Protein AF-A0A0C9UYR9-F1 (afdb_monomer)

Radius of gyration: 31.99 Å; Cα contacts (8 Å, |Δi|>4): 130; chains: 1; bounding box: 80×67×108 Å

pLDDT: mean 75.04, std 18.51, range [34.06, 93.94]

Organism: Sphaerobolus stellatus (strain SS14) (NCBI:txid990650)

Solvent-accessible surface area (backbone atoms only — not comparable to full-atom values): 15582 Å² total; per-residue (Å²): 143,82,85,86,85,87,82,89,82,89,85,87,86,83,91,78,89,80,88,75,87,83,79,80,78,81,74,74,88,72,82,74,72,80,76,73,71,75,68,73,76,73,90,48,95,43,76,65,56,46,50,53,52,51,52,50,52,50,52,52,48,48,66,76,38,44,69,58,54,51,50,53,50,50,50,51,51,52,50,39,54,73,70,65,57,67,80,76,67,84,72,81,78,74,83,71,75,86,78,78,92,76,82,75,74,86,71,79,75,83,73,85,76,82,84,80,55,98,82,55,58,63,69,62,52,52,50,55,52,26,44,70,79,33,91,82,33,78,69,95,48,62,52,62,50,51,52,54,50,49,53,52,48,52,75,58,30,45,78,87,43,31,76,70,44,48,61,57,52,55,43,49,46,51,54,44,52,57,47,36,56,49,37,48,49,50,33,54,51,36,38,73,76,40,77,80,61,74,51,70,67,40,48,50,37,50,52,50,39,56,51,40,52,37,52,45,41,41,53,52,50,52,52,54,32,40,76,73,55,26,47,66,46,42,49,53,35,54,78,66,68,65,46,72,41,64,71,81,88

Mean predicted aligned error: 19.26 Å

Nearest PDB structures (foldseek):
  1tkn-assembly1_A  TM=4.120E-01  e=6.680E+00  Homo sapiens

Sequence (249 aa):
MSWDFNCDIRVSPLVTALSLPFFVVQVDNLSYSSFICMARPLKYTSPEDAHLARLKSKREYYRRNRKLERKKSLERYKKAKAAGKKRTPAADIKHRPPINTRGRLLEHIPHPSLQVNGKTNLRKALKALWERLLPGGEPCNMVQTLETRFSKLLEQCTPDEWAANRAKINDEIKHVEETDVECTNITKEAWRRDPSGRSKLFKQCKQAENAMEALSGLLFESRVWLDDGGSNKLLELYDGRKLVWQRYS

Structure (mmCIF, N/CA/C/O backbone):
data_AF-A0A0C9UYR9-F1
#
_entry.id   AF-A0A0C9UYR9-F1
#
loop_
_atom_site.group_PDB
_atom_site.id
_atom_site.type_symbol
_atom_site.label_atom_id
_atom_site.label_alt_id
_atom_site.label_comp_id
_atom_site.label_asym_id
_atom_site.label_entity_id
_atom_site.label_seq_id
_atom_site.pdbx_PDB_ins_code
_atom_site.Cartn_x
_atom_site.Cartn_y
_atom_site.Cartn_z
_atom_site.occupancy
_atom_site.B_iso_or_equiv
_atom_site.auth_seq_id
_atom_site.auth_comp_id
_atom_site.auth_asym_id
_atom_site.auth_atom_id
_atom_site.pdbx_PDB_model_num
ATOM 1 N N . MET A 1 1 ? -26.453 -2.627 67.498 1.00 39.72 1 MET A N 1
ATOM 2 C CA . MET A 1 1 ? -27.221 -2.545 66.239 1.00 39.72 1 MET A CA 1
ATOM 3 C C . MET A 1 1 ? -26.619 -3.547 65.269 1.00 39.72 1 MET A C 1
ATOM 5 O O . MET A 1 1 ? -25.747 -3.194 64.490 1.00 39.72 1 MET A O 1
ATOM 9 N N . SER A 1 2 ? -27.018 -4.810 65.403 1.00 34.84 2 SER A N 1
ATOM 10 C CA . SER A 1 2 ? -26.767 -5.867 64.426 1.00 34.84 2 SER A CA 1
ATOM 11 C C . SER A 1 2 ? -28.129 -6.306 63.905 1.00 34.84 2 SER A C 1
ATOM 13 O O . SER A 1 2 ? -29.089 -6.378 64.673 1.00 34.84 2 SER A O 1
ATOM 15 N N . TRP A 1 3 ? -28.223 -6.515 62.599 1.00 37.91 3 TRP A N 1
ATOM 16 C CA . TRP A 1 3 ? -29.400 -7.087 61.964 1.00 37.91 3 TRP A CA 1
ATOM 17 C C . TRP A 1 3 ? -28.955 -8.390 61.317 1.00 37.91 3 TRP A C 1
ATOM 19 O O . TRP A 1 3 ? -28.409 -8.389 60.217 1.00 37.91 3 TRP A O 1
ATOM 29 N N . ASP A 1 4 ? -29.159 -9.479 62.052 1.00 40.06 4 ASP A N 1
ATOM 30 C CA . ASP A 1 4 ? -29.218 -10.826 61.506 1.00 40.06 4 ASP A CA 1
ATOM 31 C C . ASP A 1 4 ? -30.622 -11.020 60.925 1.00 40.06 4 ASP A C 1
ATOM 33 O O . ASP A 1 4 ? -31.618 -10.860 61.632 1.00 40.06 4 ASP A O 1
ATOM 37 N N . PHE A 1 5 ? -30.714 -11.357 59.639 1.00 41.22 5 PHE A N 1
ATOM 38 C CA . PHE A 1 5 ? -31.948 -11.855 59.038 1.00 41.22 5 PHE A CA 1
ATOM 39 C C . PHE A 1 5 ? -31.695 -13.265 58.522 1.00 41.22 5 PHE A C 1
ATOM 41 O O . PHE A 1 5 ? -31.042 -13.479 57.504 1.00 41.22 5 PHE A O 1
ATOM 48 N N . ASN A 1 6 ? -32.223 -14.215 59.283 1.00 35.34 6 ASN A N 1
ATOM 49 C CA . ASN A 1 6 ? -32.298 -15.628 58.971 1.00 35.34 6 ASN A CA 1
ATOM 50 C C . ASN A 1 6 ? -33.762 -15.908 58.601 1.00 35.34 6 ASN A C 1
ATOM 52 O O . ASN A 1 6 ? -34.643 -15.685 59.429 1.00 35.34 6 ASN A O 1
ATOM 56 N N . CYS A 1 7 ? -34.029 -16.367 57.378 1.00 41.53 7 CYS A N 1
ATOM 57 C CA . CYS A 1 7 ? -35.327 -16.922 56.991 1.00 41.53 7 CYS A CA 1
ATOM 58 C C . CYS A 1 7 ? -35.097 -18.170 56.135 1.00 41.53 7 CYS A C 1
ATOM 60 O O . CYS A 1 7 ? -34.905 -18.092 54.922 1.00 41.53 7 CYS A O 1
ATOM 62 N N . ASP A 1 8 ? -35.135 -19.318 56.807 1.00 34.06 8 ASP A N 1
ATOM 63 C CA . ASP A 1 8 ? -35.349 -20.638 56.226 1.00 34.06 8 ASP A CA 1
ATOM 64 C C . ASP A 1 8 ? -36.809 -20.779 55.772 1.00 34.06 8 ASP A C 1
ATOM 66 O O . ASP A 1 8 ? -37.727 -20.639 56.580 1.00 34.06 8 ASP A O 1
ATOM 70 N N . ILE A 1 9 ? -37.036 -21.150 54.508 1.00 39.47 9 ILE A N 1
ATOM 71 C CA . ILE A 1 9 ? -38.274 -21.820 54.083 1.00 39.47 9 ILE A CA 1
ATOM 72 C C . ILE A 1 9 ? -37.896 -22.981 53.158 1.00 39.47 9 ILE A C 1
ATOM 74 O O . ILE A 1 9 ? -37.531 -22.796 51.999 1.00 39.47 9 ILE A O 1
ATOM 78 N N . ARG A 1 10 ? -38.016 -24.205 53.681 1.00 38.75 10 ARG A N 1
ATOM 79 C CA . ARG A 1 10 ? -38.115 -25.450 52.907 1.00 38.75 10 ARG A CA 1
ATOM 80 C C . ARG A 1 10 ? -39.588 -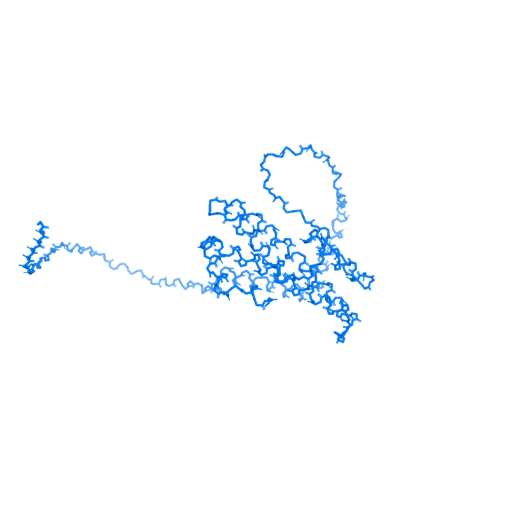25.809 52.753 1.00 38.75 10 ARG A C 1
ATOM 82 O O . ARG A 1 10 ? -40.207 -25.991 53.789 1.00 38.75 10 ARG A O 1
ATOM 89 N N . VAL A 1 11 ? -40.073 -26.045 51.527 1.00 36.56 11 VAL A N 1
ATOM 90 C CA . VAL A 1 11 ? -40.933 -27.194 51.145 1.00 36.56 11 VAL A CA 1
ATOM 91 C C . VAL A 1 11 ? -40.845 -27.385 49.612 1.00 36.56 11 VAL A C 1
ATOM 93 O O . VAL A 1 11 ? -41.028 -26.438 48.855 1.00 36.56 11 VAL A O 1
ATOM 96 N N . SER A 1 12 ? -40.561 -28.606 49.152 1.00 36.03 12 SER A N 1
ATOM 97 C CA . SER A 1 12 ? -40.697 -29.089 47.757 1.00 36.03 12 SER A CA 1
ATOM 98 C C . SER A 1 12 ? -41.917 -30.031 47.653 1.00 36.03 12 SER A C 1
ATOM 100 O O . SER A 1 12 ? -42.482 -30.378 48.685 1.00 36.03 12 SER A O 1
ATOM 102 N N . PRO A 1 13 ? -42.175 -30.690 46.510 1.00 55.06 13 PRO A N 1
ATOM 103 C CA . PRO A 1 13 ? -42.565 -30.205 45.186 1.00 55.06 13 PRO A CA 1
ATOM 104 C C . PRO A 1 13 ? -43.999 -30.680 44.839 1.00 55.06 13 PRO A C 1
ATOM 106 O O . PRO A 1 13 ? -44.489 -31.646 45.416 1.00 55.06 13 PRO A O 1
ATOM 109 N N . LEU A 1 14 ? -44.665 -30.084 43.845 1.00 39.03 14 LEU A N 1
ATOM 110 C CA . LEU A 1 14 ? -45.881 -30.678 43.272 1.00 39.03 14 LEU A CA 1
ATOM 111 C C . LEU A 1 14 ? -45.904 -30.528 41.751 1.00 39.03 14 LEU A C 1
ATOM 113 O O . LEU A 1 14 ? -46.012 -29.445 41.187 1.00 39.03 14 LEU A O 1
ATOM 117 N N . VAL A 1 15 ? -45.761 -31.692 41.126 1.00 44.56 15 VAL A N 1
ATOM 118 C CA . VAL A 1 15 ? -46.063 -32.013 39.739 1.00 44.56 15 VAL A CA 1
ATOM 119 C C . VAL A 1 15 ? -47.557 -31.808 39.513 1.00 44.56 15 VAL A C 1
ATOM 121 O O . VAL A 1 15 ? -48.374 -32.373 40.240 1.00 44.56 15 VAL A O 1
ATOM 124 N N . THR A 1 16 ? -47.943 -31.075 38.472 1.00 44.19 16 THR A N 1
ATOM 125 C CA . THR A 1 16 ? -49.281 -31.234 37.893 1.00 44.19 16 THR A CA 1
ATOM 126 C C . THR A 1 16 ? -49.213 -31.001 36.393 1.00 44.19 16 THR A C 1
ATOM 128 O O . THR A 1 16 ? -49.020 -29.890 35.907 1.00 44.19 16 THR A O 1
ATOM 131 N N . ALA A 1 17 ? -49.325 -32.115 35.676 1.00 43.34 17 ALA A N 1
ATOM 132 C CA . ALA A 1 17 ? -49.542 -32.178 34.249 1.00 43.34 17 ALA A CA 1
ATOM 133 C C . ALA A 1 17 ? -50.924 -31.602 33.921 1.00 43.34 17 ALA A C 1
ATOM 135 O O . ALA A 1 17 ? -51.927 -32.038 34.484 1.00 43.34 17 ALA A O 1
ATOM 136 N N . LEU A 1 18 ? -50.977 -30.659 32.984 1.00 42.47 18 LEU A N 1
ATOM 137 C CA . LEU A 1 18 ? -52.218 -30.270 32.329 1.00 42.47 18 LEU A CA 1
ATOM 138 C C . LEU A 1 18 ? -52.178 -30.785 30.896 1.00 42.47 18 LEU A C 1
ATOM 140 O O . LEU A 1 18 ? -51.483 -30.262 30.028 1.00 42.47 18 LEU A O 1
ATOM 144 N N . SER A 1 19 ? -52.921 -31.873 30.705 1.00 39.69 19 SER A N 1
ATOM 145 C CA . SER A 1 19 ? -53.311 -32.418 29.418 1.00 39.69 19 SER A CA 1
ATOM 146 C C . SER A 1 19 ? -54.224 -31.426 28.704 1.00 39.69 19 SER A C 1
ATOM 148 O O . SER A 1 19 ? -55.276 -31.065 29.236 1.00 39.69 19 SER A O 1
ATOM 150 N N . LEU A 1 20 ? -53.866 -31.044 27.482 1.00 45.59 20 LEU A N 1
ATOM 151 C CA . LEU A 1 20 ? -54.811 -30.467 26.533 1.00 45.59 20 LEU A CA 1
ATOM 152 C C . LEU A 1 20 ? -55.032 -31.450 25.376 1.00 45.59 20 LEU A C 1
ATOM 154 O O . LEU A 1 20 ? -54.098 -32.155 24.984 1.00 45.59 20 LEU A O 1
ATOM 158 N N . PRO A 1 21 ? -56.277 -31.552 24.884 1.00 47.22 21 PRO A N 1
ATOM 159 C CA . PRO A 1 21 ? -56.720 -32.647 24.041 1.00 47.22 21 PRO A CA 1
ATOM 160 C C . PRO A 1 21 ? -56.123 -32.580 22.636 1.00 47.22 21 PRO A C 1
ATOM 162 O O . PRO A 1 21 ? -56.131 -31.562 21.947 1.00 47.22 21 PRO A O 1
ATOM 165 N N . PHE A 1 22 ? -55.640 -33.749 22.240 1.00 36.62 22 PHE A N 1
ATOM 166 C CA . PHE A 1 22 ? -55.119 -34.130 20.944 1.00 36.62 22 PHE A CA 1
ATOM 167 C C . PHE A 1 22 ? -56.263 -34.103 19.914 1.00 36.62 22 PHE A C 1
ATOM 169 O O . PHE A 1 22 ? -57.070 -35.028 19.846 1.00 36.62 22 PHE A O 1
ATOM 176 N N . PHE A 1 23 ? -56.365 -33.032 19.124 1.00 36.97 23 PHE A N 1
ATOM 177 C CA . PHE A 1 23 ? -57.199 -33.038 17.922 1.00 36.97 23 PHE A CA 1
ATOM 178 C C . PHE A 1 23 ? -56.432 -33.773 16.820 1.00 36.97 23 PHE A C 1
ATOM 180 O O . PHE A 1 23 ? -55.568 -33.211 16.148 1.00 36.97 23 PHE A O 1
ATOM 187 N N . VAL A 1 24 ? -56.736 -35.062 16.665 1.00 43.50 24 VAL A N 1
ATOM 188 C CA . VAL A 1 24 ? -56.353 -35.845 15.488 1.00 43.50 24 VAL A CA 1
ATOM 189 C C . VAL A 1 24 ? -57.188 -35.334 14.323 1.00 43.50 24 VAL A C 1
ATOM 191 O O . VAL A 1 24 ? -58.325 -35.753 14.126 1.00 43.50 24 VAL A O 1
ATOM 194 N N . VAL A 1 25 ? -56.632 -34.409 13.544 1.00 42.03 25 VAL A N 1
ATOM 195 C CA . VAL A 1 25 ? -57.099 -34.220 12.172 1.00 42.03 25 VAL A CA 1
ATOM 196 C C . VAL A 1 25 ? -56.489 -35.357 11.368 1.00 42.03 25 VAL A C 1
ATOM 198 O O . VAL A 1 25 ? -55.309 -35.342 11.019 1.00 42.03 25 VAL A O 1
ATOM 201 N N . GLN A 1 26 ? -57.307 -36.377 11.140 1.00 42.59 26 GLN A N 1
ATOM 202 C CA . GLN A 1 26 ? -57.055 -37.426 10.171 1.00 42.59 26 GLN A CA 1
ATOM 203 C C . GLN A 1 26 ? -57.075 -36.770 8.787 1.00 42.59 26 GLN A C 1
ATOM 205 O O . GLN A 1 26 ? -58.130 -36.549 8.199 1.00 42.59 26 GLN A O 1
ATOM 210 N N . VAL A 1 27 ? -55.899 -36.360 8.311 1.00 44.03 27 VAL A N 1
ATOM 211 C CA . VAL A 1 27 ? -55.707 -35.999 6.910 1.00 44.03 27 VAL A CA 1
ATOM 212 C C . VAL A 1 27 ? -55.479 -37.310 6.184 1.00 44.03 27 VAL A C 1
ATOM 214 O O . VAL A 1 27 ? -54.433 -37.943 6.330 1.00 44.03 27 VAL A O 1
ATOM 217 N N . ASP A 1 28 ? -56.509 -37.739 5.465 1.00 38.47 28 ASP A N 1
ATOM 218 C CA . ASP A 1 28 ? -56.448 -38.901 4.602 1.00 38.47 28 ASP A CA 1
ATOM 219 C C . ASP A 1 28 ? -55.236 -38.816 3.672 1.00 38.47 28 ASP A C 1
ATOM 221 O O . ASP A 1 28 ? -54.912 -37.767 3.107 1.00 38.47 28 ASP A O 1
ATOM 225 N N . ASN A 1 29 ? -54.572 -39.966 3.551 1.00 45.62 29 ASN A N 1
ATOM 226 C CA . ASN A 1 29 ? -53.469 -40.258 2.650 1.00 45.62 29 ASN A CA 1
ATOM 227 C C . ASN A 1 29 ? -53.839 -39.923 1.197 1.00 45.62 29 ASN A C 1
ATOM 229 O O . ASN A 1 29 ? -54.167 -40.799 0.398 1.00 45.62 29 ASN A O 1
ATOM 233 N N . LEU A 1 30 ? -53.718 -38.656 0.818 1.00 39.44 30 LEU A N 1
ATOM 234 C CA . LEU A 1 30 ? -53.429 -38.302 -0.558 1.00 39.44 30 LEU A CA 1
ATOM 235 C C . LEU A 1 30 ? -51.943 -38.543 -0.751 1.00 39.44 30 LEU A C 1
ATOM 237 O O . LEU A 1 30 ? -51.101 -37.816 -0.224 1.00 39.44 30 LEU A O 1
ATOM 241 N N . SER A 1 31 ? -51.641 -39.613 -1.483 1.00 48.72 31 SER A N 1
ATOM 242 C CA . SER A 1 31 ? -50.310 -39.948 -1.957 1.00 48.72 31 SER A CA 1
ATOM 243 C C . SER A 1 31 ? -49.724 -38.754 -2.709 1.00 48.72 31 SER A C 1
ATOM 245 O O . SER A 1 31 ? -49.869 -38.619 -3.926 1.00 48.72 31 SER A O 1
ATOM 247 N N . TYR A 1 32 ? -49.028 -37.881 -1.989 1.00 42.00 32 TYR A N 1
ATOM 248 C CA . TYR A 1 32 ? -48.061 -36.997 -2.597 1.00 42.00 32 TYR A CA 1
ATOM 249 C C . TYR A 1 32 ? -46.883 -37.887 -2.961 1.00 42.00 32 TYR A C 1
ATOM 251 O O . TYR A 1 32 ? -45.964 -38.115 -2.177 1.00 42.00 32 TYR A O 1
ATOM 259 N N . SER A 1 33 ? -46.995 -38.463 -4.162 1.00 42.91 33 SER A N 1
ATOM 260 C CA . SER A 1 33 ? -45.873 -38.934 -4.954 1.00 42.91 33 SER A CA 1
ATOM 261 C C . SER A 1 33 ? -44.710 -37.997 -4.682 1.00 42.91 33 SER A C 1
ATOM 263 O O . SER A 1 33 ? -44.774 -36.805 -4.991 1.00 42.91 33 SER A O 1
ATOM 265 N N . SER A 1 34 ? -43.691 -38.554 -4.046 1.00 45.22 34 SER A N 1
ATOM 266 C CA . SER A 1 34 ? -42.405 -37.957 -3.766 1.00 45.22 34 SER A CA 1
ATOM 267 C C . SER A 1 34 ? -41.776 -37.468 -5.069 1.00 45.22 34 SER A C 1
ATOM 269 O O . SER A 1 34 ? -40.881 -38.085 -5.638 1.00 45.22 34 SER A O 1
ATOM 271 N N . PHE A 1 35 ? -42.194 -36.291 -5.530 1.00 45.09 35 PHE A N 1
ATOM 272 C CA . PHE A 1 35 ? -41.337 -35.441 -6.331 1.00 45.09 35 PHE A CA 1
ATOM 273 C C . PHE A 1 35 ? -40.268 -34.918 -5.381 1.00 45.09 35 PHE A C 1
ATOM 275 O O . PHE A 1 35 ? -40.304 -33.791 -4.891 1.00 45.09 35 PHE A O 1
ATOM 282 N N . ILE A 1 36 ? -39.292 -35.791 -5.124 1.00 47.09 36 ILE A N 1
ATOM 283 C CA . ILE A 1 36 ? -37.923 -35.390 -4.858 1.00 47.09 36 ILE A CA 1
ATOM 284 C C . ILE A 1 36 ? -37.543 -34.568 -6.088 1.00 47.09 36 ILE A C 1
ATOM 286 O O . ILE A 1 36 ? -37.021 -35.079 -7.079 1.00 47.09 36 ILE A O 1
ATOM 290 N N . CYS A 1 37 ? -37.864 -33.276 -6.062 1.00 43.19 37 CYS A N 1
ATOM 291 C CA . CYS A 1 37 ? -37.141 -32.300 -6.841 1.00 43.19 37 CYS A CA 1
ATOM 292 C C . CYS A 1 37 ? -35.704 -32.476 -6.373 1.00 43.19 37 CYS A C 1
ATOM 294 O O . CYS A 1 37 ? -35.336 -31.983 -5.309 1.00 43.19 37 CYS A O 1
ATOM 296 N N . MET A 1 38 ? -34.932 -33.268 -7.119 1.00 50.03 38 MET A N 1
ATOM 297 C CA . MET A 1 38 ? -33.485 -33.349 -7.027 1.00 50.03 38 MET A CA 1
ATOM 298 C C . MET A 1 38 ? -32.982 -31.931 -7.290 1.00 50.03 38 MET A C 1
ATOM 300 O O . MET A 1 38 ? -32.662 -31.561 -8.422 1.00 50.03 38 MET A O 1
ATOM 304 N N . ALA A 1 39 ? -33.041 -31.090 -6.256 1.00 60.50 39 ALA A N 1
ATOM 305 C CA . ALA A 1 39 ? -32.565 -29.730 -6.284 1.00 60.50 39 ALA A CA 1
ATOM 306 C C . ALA A 1 39 ? -31.114 -29.846 -6.719 1.00 60.50 39 ALA A C 1
ATOM 308 O O . ALA A 1 39 ? -30.320 -30.534 -6.074 1.00 60.50 39 ALA A O 1
ATOM 309 N N . ARG A 1 40 ? -30.809 -29.282 -7.893 1.00 59.53 40 ARG A N 1
ATOM 310 C CA . ARG A 1 40 ? -29.478 -29.389 -8.483 1.00 59.53 40 ARG A CA 1
ATOM 311 C C . ARG A 1 40 ? -28.473 -28.988 -7.403 1.00 59.53 40 ARG A C 1
ATOM 313 O O . ARG A 1 40 ? -28.627 -27.889 -6.865 1.00 59.53 40 ARG A O 1
ATOM 320 N N . PRO A 1 41 ? -27.483 -29.840 -7.084 1.00 66.31 41 PRO A N 1
ATOM 321 C CA . PRO A 1 41 ? -26.495 -29.521 -6.069 1.00 66.31 41 PRO A CA 1
ATOM 322 C C . PRO A 1 41 ? -25.927 -28.126 -6.320 1.00 66.31 41 PRO A C 1
ATOM 324 O O . PRO A 1 41 ? -25.574 -27.791 -7.459 1.00 66.31 41 PRO A O 1
ATOM 327 N N . LEU A 1 42 ? -25.885 -27.297 -5.274 1.00 66.06 42 LEU A N 1
ATOM 328 C CA . LEU A 1 42 ? -25.291 -25.969 -5.351 1.00 66.06 42 LEU A CA 1
ATOM 329 C C . LEU A 1 42 ? -23.842 -26.132 -5.814 1.00 66.06 42 LEU A C 1
ATOM 331 O O . LEU A 1 42 ? -23.005 -26.695 -5.117 1.00 66.06 42 LEU A O 1
ATOM 335 N N . LYS A 1 43 ? -23.559 -25.659 -7.032 1.00 76.69 43 LYS A N 1
ATOM 336 C CA . LYS A 1 43 ? -22.242 -25.796 -7.673 1.00 76.69 43 LYS A CA 1
ATOM 337 C C . LYS A 1 43 ? -21.125 -25.111 -6.874 1.00 76.69 43 LYS A C 1
ATOM 339 O O . LYS A 1 43 ? -19.959 -25.447 -7.053 1.00 76.69 43 LYS A O 1
ATOM 344 N N . TYR A 1 44 ? -21.489 -24.142 -6.037 1.00 83.31 44 TYR A N 1
ATOM 345 C CA . TYR A 1 44 ? -20.593 -23.394 -5.167 1.00 83.31 44 TYR A CA 1
ATOM 346 C C . TYR A 1 44 ? -21.254 -23.225 -3.801 1.00 83.31 44 TYR A C 1
ATOM 348 O O . TYR A 1 44 ? -22.454 -22.965 -3.723 1.00 83.31 44 TYR A O 1
ATOM 356 N N . THR A 1 45 ? -20.454 -23.371 -2.752 1.00 80.88 45 THR A N 1
ATOM 357 C CA . THR A 1 45 ? -20.847 -23.285 -1.341 1.00 80.88 45 THR A CA 1
ATOM 358 C C . THR A 1 45 ? -21.098 -21.853 -0.874 1.00 80.88 45 THR A C 1
ATOM 360 O O . THR A 1 45 ? -21.897 -21.653 0.035 1.00 80.88 45 THR A O 1
ATOM 363 N N . SER A 1 46 ? -20.477 -20.854 -1.515 1.00 86.06 46 SER A N 1
ATOM 364 C CA . SER A 1 46 ? -20.671 -19.434 -1.205 1.00 86.06 46 SER A CA 1
ATOM 365 C C . SER A 1 46 ? -20.839 -18.562 -2.467 1.00 86.06 46 SER A C 1
ATOM 367 O O . SER A 1 46 ? -20.362 -18.923 -3.554 1.00 86.06 46 SER A O 1
ATOM 369 N N . PRO A 1 47 ? -21.495 -17.388 -2.358 1.00 81.44 47 PRO A N 1
ATOM 370 C CA . PRO A 1 47 ? -21.572 -16.410 -3.448 1.00 81.44 47 PRO A CA 1
ATOM 371 C C . PRO A 1 47 ? -20.195 -15.906 -3.903 1.00 81.44 47 PRO A C 1
ATOM 373 O O . PRO A 1 47 ? -19.994 -15.614 -5.085 1.00 81.44 47 PRO A O 1
ATOM 376 N N . GLU A 1 48 ? -19.242 -15.833 -2.975 1.00 82.94 48 GLU A N 1
ATOM 377 C CA . GLU A 1 48 ? -17.873 -15.396 -3.232 1.00 82.94 48 GLU A CA 1
ATOM 378 C C . GLU A 1 48 ? -17.094 -16.438 -4.048 1.00 82.94 48 GLU A C 1
ATOM 380 O O . GLU A 1 48 ? -16.494 -16.098 -5.072 1.00 82.94 48 GLU A O 1
ATOM 385 N N . ASP A 1 49 ? -17.231 -17.727 -3.723 1.00 82.50 49 ASP A N 1
ATOM 386 C CA . ASP A 1 49 ? -16.656 -18.826 -4.511 1.00 82.50 49 ASP A CA 1
ATOM 387 C C . ASP A 1 49 ? -17.219 -18.855 -5.935 1.00 82.50 49 ASP A C 1
ATOM 389 O O . ASP A 1 49 ? -16.488 -19.051 -6.913 1.00 82.50 49 ASP A O 1
ATOM 393 N N . ALA A 1 50 ? -18.522 -18.597 -6.080 1.00 82.31 50 ALA A N 1
ATOM 394 C CA . ALA A 1 50 ? -19.161 -18.487 -7.386 1.00 82.31 50 ALA A CA 1
ATOM 395 C C . ALA A 1 50 ? -18.606 -17.301 -8.195 1.00 82.31 50 ALA A C 1
ATOM 397 O O . ALA A 1 50 ? -18.422 -17.405 -9.416 1.00 82.31 50 ALA A O 1
ATOM 398 N N . HIS A 1 51 ? -18.315 -16.177 -7.533 1.00 81.81 51 HIS A N 1
ATOM 399 C CA . HIS A 1 51 ? -17.710 -15.006 -8.159 1.00 81.81 51 HIS A CA 1
ATOM 400 C C . HIS A 1 51 ? -16.272 -15.287 -8.617 1.00 81.81 51 HIS A C 1
ATOM 402 O O . HIS A 1 51 ? -15.938 -15.060 -9.787 1.00 81.81 51 HIS A O 1
ATOM 408 N N . LEU A 1 52 ? -15.449 -15.872 -7.746 1.00 86.44 52 LEU A N 1
ATOM 409 C CA . LEU A 1 52 ? -14.065 -16.237 -8.049 1.00 86.44 52 LEU A CA 1
ATOM 410 C C . LEU A 1 52 ? -13.984 -17.285 -9.164 1.00 86.44 52 LEU A C 1
ATOM 412 O O . LEU A 1 52 ? -13.195 -17.136 -10.105 1.00 86.44 52 LEU A O 1
ATOM 416 N N . ALA A 1 53 ? -14.851 -18.299 -9.141 1.00 85.19 53 ALA A N 1
ATOM 417 C CA . ALA A 1 53 ? -14.926 -19.309 -10.191 1.00 85.19 53 ALA A CA 1
ATOM 418 C C . ALA A 1 53 ? -15.349 -18.711 -11.543 1.00 85.19 53 ALA A C 1
ATOM 420 O O . ALA A 1 53 ? -14.772 -19.052 -12.583 1.00 85.19 53 ALA A O 1
ATOM 421 N N . ARG A 1 54 ? -16.301 -17.765 -11.550 1.00 85.88 54 ARG A N 1
ATOM 422 C CA . ARG A 1 54 ? -16.687 -17.013 -12.757 1.00 85.88 54 ARG A CA 1
ATOM 423 C C . ARG A 1 54 ? -15.525 -16.192 -13.306 1.00 85.88 54 ARG A C 1
ATOM 425 O O . ARG A 1 54 ? -15.267 -16.241 -14.511 1.00 85.88 54 ARG A O 1
ATOM 432 N N . LEU A 1 55 ? -14.802 -15.471 -12.449 1.00 84.44 55 LEU A N 1
ATOM 433 C CA . LEU A 1 55 ? -13.634 -14.690 -12.860 1.00 84.44 55 LEU A CA 1
ATOM 434 C C . LEU A 1 55 ? -12.523 -15.584 -13.417 1.00 84.44 55 LEU A C 1
ATOM 436 O O . LEU A 1 55 ? -11.971 -15.280 -14.479 1.00 84.44 55 LEU A O 1
ATOM 440 N N . LYS A 1 56 ? -12.243 -16.718 -12.765 1.00 88.00 56 LYS A N 1
ATOM 441 C CA . LYS A 1 56 ? -11.261 -17.709 -13.225 1.00 88.00 56 LYS A CA 1
ATOM 442 C C . LYS A 1 56 ? -11.649 -18.281 -14.588 1.00 88.00 56 LYS A C 1
ATOM 444 O O . LYS A 1 56 ? -10.844 -18.226 -15.515 1.00 88.00 56 LYS A O 1
ATOM 449 N N . SER A 1 57 ? -12.900 -18.713 -14.759 1.00 85.44 57 SER A N 1
ATOM 450 C CA . SER A 1 57 ? -13.412 -19.216 -16.042 1.00 85.44 57 SER A CA 1
ATOM 451 C C . SER A 1 57 ? -13.360 -18.157 -17.148 1.00 85.44 57 SER A C 1
ATOM 453 O O . SER A 1 57 ? -13.042 -18.474 -18.295 1.00 85.44 57 SER A O 1
ATOM 455 N N . LYS A 1 58 ? -13.641 -16.889 -16.826 1.00 86.12 58 LYS A N 1
ATOM 456 C CA . LYS A 1 58 ? -13.567 -15.776 -17.782 1.00 86.12 58 LYS A CA 1
ATOM 457 C C . LYS A 1 58 ? -12.120 -15.507 -18.205 1.00 86.12 58 LYS A C 1
ATOM 459 O O . LYS A 1 58 ? -11.854 -15.374 -19.399 1.00 86.12 58 LYS A O 1
ATOM 464 N N . ARG A 1 59 ? -11.171 -15.491 -17.259 1.00 85.00 59 ARG A N 1
ATOM 465 C CA . ARG A 1 59 ? -9.728 -15.361 -17.546 1.00 85.00 59 ARG A CA 1
ATOM 466 C C . ARG A 1 59 ? -9.226 -16.515 -18.418 1.00 85.00 59 ARG A C 1
ATOM 468 O O . ARG A 1 59 ? -8.550 -16.276 -19.416 1.00 85.00 59 ARG A O 1
ATOM 475 N N . GLU A 1 60 ? -9.612 -17.744 -18.087 1.00 87.62 60 GLU A N 1
ATOM 476 C CA . GLU A 1 60 ? -9.291 -18.961 -18.841 1.00 87.62 60 GLU A CA 1
ATOM 477 C C . GLU A 1 60 ? -9.810 -18.881 -20.289 1.00 87.62 60 GLU A C 1
ATOM 479 O O . GLU A 1 60 ? -9.057 -19.116 -21.238 1.00 87.62 60 GLU A O 1
ATOM 484 N N . TYR A 1 61 ? -11.070 -18.467 -20.468 1.00 90.25 61 TYR A N 1
ATOM 485 C CA . TYR A 1 61 ? -11.684 -18.269 -21.781 1.00 90.25 61 TYR A CA 1
ATOM 486 C C . TYR A 1 61 ? -10.931 -17.222 -22.611 1.00 90.25 61 TYR A C 1
ATOM 488 O O . TYR A 1 61 ? -10.580 -17.504 -23.757 1.00 90.25 61 TYR A O 1
ATOM 496 N N . TYR A 1 62 ? -10.634 -16.044 -22.047 1.00 78.88 62 TYR A N 1
ATOM 497 C CA . TYR A 1 62 ? -9.898 -14.994 -22.766 1.00 78.88 62 TYR A CA 1
ATOM 498 C C . TYR A 1 62 ? -8.469 -15.410 -23.106 1.00 78.88 62 TYR A C 1
ATOM 500 O O . TYR A 1 62 ? -7.960 -15.031 -24.162 1.00 78.88 62 TYR A O 1
ATOM 508 N N . ARG A 1 63 ? -7.828 -16.212 -22.249 1.00 82.88 63 ARG A N 1
ATOM 509 C CA . ARG A 1 63 ? -6.501 -16.773 -22.516 1.00 82.88 63 ARG A CA 1
ATOM 510 C C . ARG A 1 63 ? -6.534 -17.709 -23.725 1.00 82.88 63 ARG A C 1
ATOM 512 O O . ARG A 1 63 ? -5.736 -17.525 -24.641 1.00 82.88 63 ARG A O 1
ATOM 519 N N . ARG A 1 64 ? -7.484 -18.652 -23.763 1.00 84.81 64 ARG A N 1
ATOM 520 C CA . ARG A 1 64 ? -7.640 -19.617 -24.872 1.00 84.81 64 ARG A CA 1
ATOM 521 C C . ARG A 1 64 ? -8.113 -18.949 -26.171 1.00 84.81 64 ARG A C 1
ATOM 523 O O . ARG A 1 64 ? -7.633 -19.290 -27.244 1.00 84.81 64 ARG A O 1
ATOM 530 N N . ASN A 1 65 ? -8.984 -17.941 -26.081 1.00 88.25 65 ASN A N 1
ATOM 531 C CA . ASN A 1 65 ? -9.639 -17.308 -27.235 1.00 88.25 65 ASN A CA 1
ATOM 532 C C . ASN A 1 65 ? -9.066 -15.933 -27.613 1.00 88.25 65 ASN A C 1
ATOM 534 O O . ASN A 1 65 ? -9.687 -15.182 -28.367 1.00 88.25 65 ASN A O 1
ATOM 538 N N . ARG A 1 66 ? -7.865 -15.582 -27.134 1.00 80.38 66 ARG A N 1
ATOM 539 C CA . ARG A 1 66 ? -7.271 -14.242 -27.300 1.00 80.38 66 ARG A CA 1
ATOM 540 C C . ARG A 1 66 ? -7.237 -13.763 -28.754 1.00 80.38 66 ARG A C 1
ATOM 542 O O . ARG A 1 66 ? -7.543 -12.604 -29.028 1.00 80.38 66 ARG A O 1
ATOM 549 N N . LYS A 1 67 ? -6.858 -14.642 -29.691 1.00 85.06 67 LYS A N 1
ATOM 550 C CA . LYS A 1 67 ? -6.791 -14.319 -31.129 1.00 85.06 67 LYS A CA 1
ATOM 551 C C . LYS A 1 67 ? -8.186 -14.075 -31.721 1.00 85.06 67 LYS A C 1
ATOM 553 O O . LYS A 1 67 ? -8.367 -13.128 -32.482 1.00 85.06 67 LYS A O 1
ATOM 558 N N . LEU A 1 68 ? -9.170 -14.877 -31.319 1.00 87.94 68 LEU A N 1
ATOM 559 C CA . LEU A 1 68 ? -10.554 -14.785 -31.782 1.00 87.94 68 LEU A CA 1
ATOM 560 C C . LEU A 1 68 ? -11.250 -13.525 -31.246 1.00 87.94 68 LEU A C 1
ATOM 562 O O . LEU A 1 68 ? -11.893 -12.806 -32.006 1.00 87.94 68 LEU A O 1
ATOM 566 N N . GLU A 1 69 ? -11.041 -13.182 -29.974 1.00 87.25 69 GLU A N 1
ATOM 567 C CA . GLU A 1 69 ? -11.559 -11.939 -29.384 1.00 87.25 69 GLU A CA 1
ATOM 568 C C . GLU A 1 69 ? -10.906 -10.688 -29.988 1.00 87.25 69 GLU A C 1
ATOM 570 O O . GLU A 1 69 ? -11.588 -9.692 -30.240 1.00 87.25 69 GLU A O 1
ATOM 575 N N . ARG A 1 70 ? -9.606 -10.743 -30.316 1.00 79.94 70 ARG A N 1
ATOM 576 C CA . ARG A 1 70 ? -8.937 -9.679 -31.086 1.00 79.94 70 ARG A CA 1
ATOM 577 C C . ARG A 1 70 ? -9.559 -9.503 -32.469 1.00 79.94 70 ARG A C 1
ATOM 579 O O . ARG A 1 70 ? -9.825 -8.368 -32.858 1.00 79.94 70 ARG A O 1
ATOM 586 N N . LYS A 1 71 ? -9.838 -10.601 -33.179 1.00 90.38 71 LYS A N 1
ATOM 587 C CA . LYS A 1 71 ? -10.500 -10.569 -34.491 1.00 90.38 71 LYS A CA 1
ATOM 588 C C . LYS A 1 71 ? -11.903 -9.954 -34.395 1.00 90.38 71 LYS A C 1
ATOM 590 O O . LYS A 1 71 ? -12.180 -8.988 -35.098 1.00 90.38 71 LYS A O 1
ATOM 595 N N . LYS A 1 72 ? -12.728 -10.398 -33.436 1.00 87.69 72 LYS A N 1
ATOM 596 C CA . LYS A 1 72 ? -14.062 -9.823 -33.161 1.00 87.69 72 LYS A CA 1
ATOM 597 C C . LYS A 1 72 ? -14.012 -8.343 -32.771 1.00 87.69 72 LYS A C 1
ATOM 599 O O . LYS A 1 72 ? -14.895 -7.568 -33.129 1.00 87.69 72 LYS A O 1
ATOM 604 N N . SER A 1 73 ? -13.016 -7.933 -31.986 1.00 75.62 73 SER A N 1
ATOM 605 C CA . SER A 1 73 ? -12.814 -6.526 -31.611 1.00 75.62 73 SER A CA 1
ATOM 606 C C . SER A 1 73 ? -12.470 -5.669 -32.832 1.00 75.62 73 SER A C 1
ATOM 608 O O . SER A 1 73 ? -13.069 -4.616 -33.048 1.00 75.62 73 SER A O 1
ATOM 610 N N . LEU A 1 74 ? -11.574 -6.167 -33.687 1.00 82.56 74 LEU A N 1
ATOM 611 C CA . LEU A 1 74 ? -11.190 -5.497 -34.924 1.00 82.56 74 LEU A CA 1
ATOM 612 C C . LEU A 1 74 ? -12.361 -5.395 -35.911 1.00 82.56 74 LEU A C 1
ATOM 614 O O . LEU A 1 74 ? -12.539 -4.356 -36.539 1.00 82.56 74 LEU A O 1
ATOM 618 N N . GLU A 1 75 ? -13.185 -6.436 -36.026 1.00 87.62 75 GLU A N 1
ATOM 619 C CA . GLU A 1 75 ? -14.406 -6.421 -36.842 1.00 87.62 75 GLU A CA 1
ATOM 620 C C . GLU A 1 75 ? -15.425 -5.401 -36.322 1.00 87.62 75 GLU A C 1
ATOM 622 O O . GLU A 1 75 ? -15.956 -4.615 -37.106 1.00 87.62 75 GLU A O 1
ATOM 627 N N . ARG A 1 76 ? -15.635 -5.326 -34.999 1.00 80.75 76 ARG A N 1
ATOM 628 C CA . ARG A 1 76 ? -16.476 -4.288 -34.376 1.00 80.75 76 ARG A CA 1
ATOM 629 C C . ARG A 1 76 ? -15.956 -2.884 -34.666 1.00 80.75 76 ARG A C 1
ATOM 631 O O . ARG A 1 76 ? -16.743 -2.007 -35.012 1.00 80.75 76 ARG A O 1
ATOM 638 N N . TYR A 1 77 ? -14.643 -2.683 -34.577 1.00 78.06 77 TYR A N 1
ATOM 639 C CA . TYR A 1 77 ? -14.008 -1.412 -34.914 1.00 78.06 77 TYR A CA 1
ATOM 640 C C . TYR A 1 77 ? -14.198 -1.048 -36.393 1.00 78.06 77 TYR A C 1
ATOM 642 O O . TYR A 1 77 ? -14.627 0.063 -36.698 1.00 78.06 77 TYR A O 1
ATOM 650 N N . LYS A 1 78 ? -13.945 -1.987 -37.314 1.00 85.50 78 LYS A N 1
ATOM 651 C CA . LYS A 1 78 ? -14.154 -1.787 -38.757 1.00 85.50 78 LYS A CA 1
ATOM 652 C C . LYS A 1 78 ? -15.614 -1.457 -39.071 1.00 85.50 78 LYS A C 1
ATOM 654 O O . LYS A 1 78 ? -15.865 -0.517 -39.817 1.00 85.50 78 LYS A O 1
ATOM 659 N N . LYS A 1 79 ? -16.567 -2.163 -38.450 1.00 87.06 79 LYS A N 1
ATOM 660 C CA . LYS A 1 79 ? -18.009 -1.913 -38.598 1.00 87.06 79 LYS A CA 1
ATOM 661 C C . LYS A 1 79 ? -18.412 -0.538 -38.058 1.00 87.06 79 LYS A C 1
ATOM 663 O O . LYS A 1 79 ? -19.151 0.175 -38.722 1.00 87.06 79 LYS A O 1
ATOM 668 N N . ALA A 1 80 ? -17.900 -0.138 -36.893 1.00 77.88 80 ALA A N 1
ATOM 669 C CA . ALA A 1 80 ? -18.155 1.187 -36.323 1.00 77.88 80 ALA A CA 1
ATOM 670 C C . ALA A 1 80 ? -17.577 2.316 -37.194 1.00 77.88 80 ALA A C 1
ATOM 672 O O . ALA A 1 80 ? -18.240 3.329 -37.404 1.00 77.88 80 ALA A O 1
ATOM 673 N N . LYS A 1 81 ? -16.374 2.111 -37.746 1.00 80.56 81 LYS A N 1
ATOM 674 C CA . LYS A 1 81 ? -15.731 3.040 -38.682 1.00 80.56 81 LYS A CA 1
ATOM 675 C C . LYS A 1 81 ? -16.514 3.157 -39.995 1.00 80.56 81 LYS A C 1
ATOM 677 O O . LYS A 1 81 ? -16.728 4.270 -40.461 1.00 80.56 81 LYS A O 1
ATOM 682 N N . ALA A 1 82 ? -16.967 2.035 -40.559 1.00 79.00 82 ALA A N 1
ATOM 683 C CA . ALA A 1 82 ? -17.795 2.008 -41.768 1.00 79.00 82 ALA A CA 1
ATOM 684 C C . ALA A 1 82 ? -19.170 2.665 -41.552 1.00 79.00 82 ALA A C 1
ATOM 686 O O . ALA A 1 82 ? -19.664 3.354 -42.432 1.00 79.00 82 ALA A O 1
ATOM 687 N N . ALA A 1 83 ? -19.747 2.528 -40.355 1.00 80.94 83 ALA A N 1
ATOM 688 C CA . ALA A 1 83 ? -20.986 3.197 -39.957 1.00 80.94 83 ALA A CA 1
ATOM 689 C C . ALA A 1 83 ? -20.816 4.703 -39.653 1.00 80.94 83 ALA A C 1
ATOM 691 O O . ALA A 1 83 ? -21.717 5.315 -39.085 1.00 80.94 83 ALA A O 1
ATOM 692 N N . GLY A 1 84 ? -19.653 5.299 -39.946 1.00 73.75 84 GLY A N 1
ATOM 693 C CA . GLY A 1 84 ? -19.410 6.732 -39.766 1.00 73.75 84 GLY A CA 1
ATOM 694 C C . GLY A 1 84 ? -19.362 7.207 -38.310 1.00 73.75 84 GLY A C 1
ATOM 695 O O . GLY A 1 84 ? -19.279 8.413 -38.073 1.00 73.75 84 GLY A O 1
ATOM 696 N N . LYS A 1 85 ? -19.368 6.299 -37.319 1.00 65.75 85 LYS A N 1
ATOM 697 C CA . LYS A 1 85 ? -19.191 6.667 -35.907 1.00 65.75 85 LYS A CA 1
ATOM 698 C C . LYS A 1 85 ? -17.755 7.143 -35.697 1.00 65.75 85 LYS A C 1
ATOM 700 O O . LYS A 1 85 ? -16.846 6.351 -35.440 1.00 65.75 85 LYS A O 1
ATOM 705 N N . LYS A 1 86 ? -17.547 8.457 -35.809 1.00 63.81 86 LYS A N 1
ATOM 706 C CA . LYS A 1 86 ? -16.328 9.118 -35.335 1.00 63.81 86 LYS A CA 1
ATOM 707 C C . LYS A 1 86 ? -16.209 8.837 -33.835 1.00 63.81 86 LYS A C 1
ATOM 709 O O . LYS A 1 86 ? -17.213 8.855 -33.124 1.00 63.81 86 LYS A O 1
ATOM 714 N N . ARG A 1 87 ? -14.995 8.544 -33.351 1.00 55.09 87 ARG A N 1
ATOM 715 C CA . ARG A 1 87 ? -14.716 8.577 -31.907 1.00 55.09 87 ARG A CA 1
ATOM 716 C C . ARG A 1 87 ? -15.189 9.943 -31.425 1.00 55.09 87 ARG A C 1
ATOM 718 O O . ARG A 1 87 ? -14.670 10.939 -31.920 1.00 55.09 87 ARG A O 1
ATOM 725 N N . THR A 1 88 ? -16.174 9.997 -30.534 1.00 55.78 88 THR A N 1
ATOM 726 C CA . THR A 1 88 ? -16.458 11.232 -29.810 1.00 55.78 88 THR A CA 1
ATOM 727 C C . THR A 1 88 ? -15.139 11.644 -29.152 1.00 55.78 88 THR A C 1
ATOM 729 O O . THR A 1 88 ? -14.578 10.834 -28.405 1.00 55.78 88 THR A O 1
ATOM 732 N N . PRO A 1 89 ? -14.568 12.819 -29.473 1.00 50.78 89 PRO A N 1
ATOM 733 C CA . PRO A 1 89 ? -13.500 13.360 -28.647 1.00 50.78 89 PRO A CA 1
ATOM 734 C C . PRO A 1 89 ? -14.030 13.481 -27.213 1.00 50.78 89 PRO A C 1
ATOM 736 O O . PRO A 1 89 ? -15.245 13.572 -27.005 1.00 50.78 89 PRO A O 1
ATOM 739 N N . ALA A 1 90 ? -13.135 13.420 -26.224 1.00 47.62 90 ALA A N 1
ATOM 740 C CA . ALA A 1 90 ? -13.507 13.743 -24.852 1.00 47.62 90 ALA A CA 1
ATOM 741 C C . ALA A 1 90 ? -14.207 15.106 -24.890 1.00 47.62 90 ALA A C 1
ATOM 743 O O . ALA A 1 90 ? -13.644 16.056 -25.427 1.00 47.62 90 ALA A O 1
ATOM 744 N N . ALA A 1 91 ? -15.468 15.154 -24.461 1.00 48.62 91 ALA A N 1
ATOM 745 C CA . ALA A 1 91 ? -16.252 16.375 -24.508 1.00 48.62 91 ALA A CA 1
ATOM 746 C C . ALA A 1 91 ? -15.480 17.496 -23.801 1.00 48.62 91 ALA A C 1
ATOM 748 O O . ALA A 1 91 ? -14.931 17.256 -22.722 1.00 48.62 91 ALA A O 1
ATOM 749 N N . ASP A 1 92 ? -15.450 18.685 -24.409 1.00 45.88 92 ASP A N 1
ATOM 750 C CA . ASP A 1 92 ? -14.974 19.902 -23.757 1.00 45.88 92 ASP A CA 1
ATOM 751 C C . ASP A 1 92 ? -15.579 19.982 -22.356 1.00 45.88 92 ASP A C 1
ATOM 753 O O . ASP A 1 92 ? -16.797 19.866 -22.161 1.00 45.88 92 ASP A O 1
ATOM 757 N N . ILE A 1 93 ? -14.696 20.116 -21.371 1.00 51.78 93 ILE A N 1
ATOM 758 C CA . ILE A 1 93 ? -15.043 20.197 -19.961 1.00 51.78 93 ILE A CA 1
ATOM 759 C C . ILE A 1 93 ? -15.845 21.486 -19.787 1.00 51.78 93 ILE A C 1
ATOM 761 O O . ILE A 1 93 ? -15.286 22.575 -19.692 1.00 51.78 93 ILE A O 1
ATOM 765 N N . LYS A 1 94 ? -17.176 21.374 -19.753 1.00 55.31 94 LYS A N 1
ATOM 766 C CA . LYS A 1 94 ? -18.039 22.466 -19.299 1.00 55.31 94 LYS A CA 1
ATOM 767 C C . LYS A 1 94 ? -17.575 22.843 -17.893 1.00 55.31 94 LYS A C 1
ATOM 769 O O . LYS A 1 94 ? -17.649 22.008 -16.989 1.00 55.31 94 LYS A O 1
ATOM 774 N N . HIS A 1 95 ? -17.068 24.065 -17.726 1.00 48.09 95 HIS A N 1
ATOM 775 C CA . HIS A 1 95 ? -16.672 24.603 -16.428 1.00 48.09 95 HIS A CA 1
ATOM 776 C C . HIS A 1 95 ? -17.820 24.408 -15.431 1.00 48.09 95 HIS A C 1
ATOM 778 O O . HIS A 1 95 ? -18.910 24.957 -15.588 1.00 48.09 95 HIS A O 1
ATOM 784 N N . ARG A 1 96 ? -17.581 23.553 -14.435 1.00 51.56 96 ARG A N 1
ATOM 785 C CA . ARG A 1 96 ? -18.510 23.311 -13.332 1.00 51.56 96 ARG A CA 1
ATOM 786 C C . ARG A 1 96 ? -18.566 24.591 -12.483 1.00 51.56 96 ARG A C 1
ATOM 788 O O . ARG A 1 96 ? -17.503 25.153 -12.215 1.00 51.56 96 ARG A O 1
ATOM 795 N N . PRO A 1 97 ? -19.749 25.051 -12.043 1.00 51.03 97 PRO A N 1
ATOM 796 C CA . PRO A 1 97 ? -19.825 26.133 -11.067 1.00 51.03 97 PRO A CA 1
ATOM 797 C C . PRO A 1 97 ? -19.096 25.734 -9.768 1.00 51.03 97 PRO A C 1
ATOM 799 O O . PRO A 1 97 ? -18.983 24.534 -9.481 1.00 51.03 97 PRO A O 1
ATOM 802 N N . PRO A 1 98 ? -18.587 26.709 -8.990 1.00 52.06 98 PRO A N 1
ATOM 803 C CA . PRO A 1 98 ? -17.861 26.438 -7.757 1.00 52.06 98 PRO A CA 1
ATOM 804 C C . PRO A 1 98 ? -18.742 25.635 -6.799 1.00 52.06 98 PRO A C 1
ATOM 806 O O . PRO A 1 98 ? -19.891 25.977 -6.522 1.00 52.06 98 PRO A O 1
ATOM 809 N N . ILE A 1 99 ? -18.197 24.515 -6.339 1.00 51.62 99 ILE A N 1
ATOM 810 C CA . ILE A 1 99 ? -18.886 23.571 -5.469 1.00 51.62 99 ILE A CA 1
ATOM 811 C C . ILE A 1 99 ? -19.001 24.199 -4.081 1.00 51.62 99 ILE A C 1
ATOM 813 O O . ILE A 1 99 ? -17.998 24.449 -3.419 1.00 51.62 99 ILE A O 1
ATOM 817 N N . ASN A 1 100 ? -20.239 24.427 -3.650 1.00 45.62 100 ASN A N 1
ATOM 818 C CA . ASN A 1 100 ? -20.575 24.861 -2.301 1.00 45.62 100 ASN A CA 1
ATOM 819 C C . ASN A 1 100 ? -20.121 23.774 -1.300 1.00 45.62 100 ASN A C 1
ATOM 821 O O . ASN A 1 100 ? -20.626 22.650 -1.306 1.00 45.62 100 ASN A O 1
ATOM 825 N N . THR A 1 101 ? -19.126 24.086 -0.472 1.00 48.12 101 THR A N 1
ATOM 826 C CA . THR A 1 101 ? -18.408 23.192 0.458 1.00 48.12 101 THR A CA 1
ATOM 827 C C . THR A 1 101 ? -19.174 22.929 1.759 1.00 48.12 101 THR A C 1
ATOM 829 O O . THR A 1 101 ? -18.630 23.026 2.856 1.00 48.12 101 THR A O 1
ATOM 832 N N . ARG A 1 102 ? -20.455 22.564 1.672 1.00 43.25 102 ARG A N 1
ATOM 833 C CA . ARG A 1 102 ? -21.224 22.094 2.836 1.00 43.25 102 ARG A CA 1
ATOM 834 C C . ARG A 1 102 ? -21.926 20.787 2.488 1.00 43.25 102 ARG A C 1
ATOM 836 O O . ARG A 1 102 ? -22.998 20.793 1.899 1.00 43.25 102 ARG A O 1
ATOM 843 N N . GLY A 1 103 ? -21.275 19.671 2.823 1.00 46.53 103 GLY A N 1
ATOM 844 C CA . GLY A 1 103 ? -21.872 18.329 2.765 1.00 46.53 103 GLY A CA 1
ATOM 845 C C . GLY A 1 103 ? -21.258 17.340 1.771 1.00 46.53 103 GLY A C 1
ATOM 846 O O . GLY A 1 103 ? -21.829 16.274 1.563 1.00 46.53 103 GLY A O 1
ATOM 847 N N . ARG A 1 104 ? -20.113 17.638 1.143 1.00 44.03 104 ARG A N 1
ATOM 848 C CA . ARG A 1 104 ? -19.459 16.651 0.273 1.00 44.03 104 ARG A CA 1
ATOM 849 C C . ARG A 1 104 ? -18.847 15.532 1.117 1.00 44.03 104 ARG A C 1
ATOM 851 O O . ARG A 1 104 ? -17.892 15.778 1.849 1.00 44.03 104 ARG A O 1
ATOM 858 N N . LEU A 1 105 ? -19.372 14.310 0.961 1.00 50.31 105 LEU A N 1
ATOM 859 C CA . LEU A 1 105 ? -18.581 13.098 1.177 1.00 50.31 105 LEU A CA 1
ATOM 860 C C . LEU A 1 105 ? -17.233 13.315 0.482 1.00 50.31 105 LEU A C 1
ATOM 862 O O . LEU A 1 105 ? -17.202 13.753 -0.671 1.00 50.31 105 LEU A O 1
ATOM 866 N N . LEU A 1 106 ? -16.143 13.071 1.202 1.00 49.75 106 LE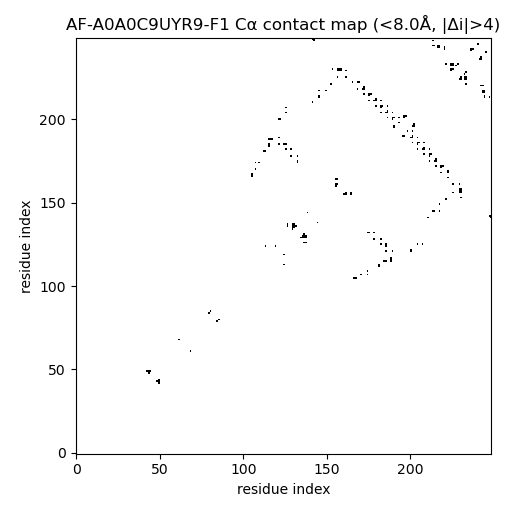U A N 1
ATOM 867 C CA . LEU A 1 106 ? -14.797 13.135 0.653 1.00 49.75 106 LEU A CA 1
ATOM 868 C C . LEU A 1 106 ? -14.741 12.157 -0.530 1.00 49.75 106 LEU A C 1
ATOM 870 O O . LEU A 1 106 ? -14.842 10.950 -0.362 1.00 49.75 106 LEU A O 1
ATOM 874 N N . GLU A 1 107 ? -14.707 12.685 -1.753 1.00 56.25 107 GLU A N 1
ATOM 875 C CA . GLU A 1 107 ? -14.469 11.879 -2.946 1.00 56.25 107 GLU A CA 1
ATOM 876 C C . GLU A 1 107 ? -12.962 11.607 -2.978 1.00 56.25 107 GLU A C 1
ATOM 878 O O . GLU A 1 107 ? -12.182 12.554 -3.085 1.00 56.25 107 GLU A O 1
ATOM 883 N N . HIS A 1 108 ? -12.549 10.340 -2.868 1.00 53.16 108 HIS A N 1
ATOM 884 C CA . HIS A 1 108 ? -11.160 9.935 -3.092 1.00 53.16 108 HIS A CA 1
ATOM 885 C C . HIS A 1 108 ? -10.674 10.505 -4.434 1.00 53.16 108 HIS A C 1
ATOM 887 O O . HIS A 1 108 ? -11.225 10.175 -5.489 1.00 53.16 108 HIS A O 1
ATOM 893 N N . ILE A 1 109 ? -9.667 11.381 -4.395 1.00 61.19 109 ILE A N 1
ATOM 894 C CA . ILE A 1 109 ? -9.058 11.962 -5.592 1.00 61.19 109 ILE A CA 1
ATOM 895 C C . ILE A 1 109 ? -7.907 11.034 -5.995 1.00 61.19 109 ILE A C 1
ATOM 897 O O . ILE A 1 109 ? -6.870 11.056 -5.334 1.00 61.19 109 ILE A O 1
ATOM 901 N N . PRO A 1 110 ? -8.055 10.215 -7.054 1.00 60.09 110 PRO A N 1
ATOM 902 C CA . PRO A 1 110 ? -6.981 9.332 -7.482 1.00 60.09 110 PRO A CA 1
ATOM 903 C C . PRO A 1 110 ? -5.790 10.172 -7.943 1.00 60.09 110 PRO A C 1
ATOM 905 O O . PRO A 1 110 ? -5.918 11.048 -8.808 1.00 60.09 110 PRO A O 1
ATOM 908 N N . HIS A 1 111 ? -4.621 9.906 -7.365 1.00 63.53 111 HIS A N 1
ATOM 909 C CA . HIS A 1 111 ? -3.391 10.547 -7.803 1.00 63.53 111 HIS A CA 1
ATOM 910 C C . HIS A 1 111 ? -2.962 9.985 -9.168 1.00 63.53 111 HIS A C 1
ATOM 912 O O . HIS A 1 111 ? -3.212 8.821 -9.482 1.00 63.53 111 HIS A O 1
ATOM 918 N N . PRO A 1 112 ? -2.317 10.797 -10.024 1.00 71.56 112 PRO A N 1
ATOM 919 C CA . PRO A 1 112 ? -1.846 10.321 -11.316 1.00 71.56 112 PRO A CA 1
ATOM 920 C C . PRO A 1 112 ? -0.816 9.203 -11.128 1.00 71.56 112 PRO A C 1
ATOM 922 O O . PRO A 1 112 ? 0.255 9.414 -10.545 1.00 71.56 112 PRO A O 1
ATOM 925 N N . SER A 1 113 ? -1.137 8.026 -11.664 1.00 74.69 113 SER A N 1
ATOM 926 C CA . SER A 1 113 ? -0.335 6.821 -11.475 1.00 74.69 113 SER A CA 1
ATOM 927 C C . SER A 1 113 ? 1.083 6.970 -12.023 1.00 74.69 113 SER A C 1
ATOM 929 O O . SER A 1 113 ? 1.249 7.421 -13.166 1.00 74.69 113 SER A O 1
ATOM 931 N N . LEU A 1 114 ? 2.106 6.541 -11.277 1.00 77.88 114 LEU A N 1
ATOM 932 C CA . LEU A 1 114 ? 3.479 6.541 -11.789 1.00 77.88 114 LEU A CA 1
ATOM 933 C C . LEU A 1 114 ? 3.651 5.497 -12.899 1.00 77.88 114 LEU A C 1
ATOM 935 O O . LEU A 1 114 ? 3.598 4.289 -12.676 1.00 77.88 114 LEU A O 1
ATOM 939 N N . GLN A 1 115 ? 3.927 5.957 -14.121 1.00 78.75 115 GLN A N 1
ATOM 940 C CA . GLN A 1 115 ? 4.294 5.062 -15.218 1.00 78.75 115 GLN A CA 1
ATOM 941 C C . GLN A 1 115 ? 5.763 4.641 -15.092 1.00 78.75 115 GLN A C 1
ATOM 943 O O . GLN A 1 115 ? 6.688 5.376 -15.455 1.00 78.75 115 GLN A O 1
ATOM 948 N N . VAL A 1 116 ? 5.982 3.434 -14.575 1.00 83.38 116 VAL A N 1
ATOM 949 C CA . VAL A 1 116 ? 7.316 2.842 -14.428 1.00 83.38 116 VAL A CA 1
ATOM 950 C C . VAL A 1 116 ? 7.740 2.177 -15.742 1.00 83.38 116 VAL A C 1
ATOM 952 O O . VAL A 1 116 ? 7.058 1.299 -16.264 1.00 83.38 116 VAL A O 1
ATOM 955 N N . ASN A 1 117 ? 8.878 2.601 -16.292 1.00 86.81 117 ASN A N 1
ATOM 956 C CA . ASN A 1 117 ? 9.491 2.031 -17.490 1.00 86.81 117 ASN A CA 1
ATOM 957 C C . ASN A 1 117 ? 11.013 1.865 -17.304 1.00 86.81 117 ASN A C 1
ATOM 959 O O . ASN A 1 117 ? 11.580 2.261 -16.285 1.00 86.81 117 ASN A O 1
ATOM 963 N N . GLY A 1 118 ? 11.700 1.318 -18.313 1.00 82.56 118 GLY A N 1
ATOM 964 C CA . GLY A 1 118 ? 13.151 1.078 -18.274 1.00 82.56 118 GLY A CA 1
ATOM 965 C C . GLY A 1 118 ? 14.036 2.323 -18.127 1.00 82.56 118 GLY A C 1
ATOM 966 O O . GLY A 1 118 ? 15.183 2.204 -17.711 1.00 82.56 118 GLY A O 1
ATOM 967 N N . LYS A 1 119 ? 13.514 3.513 -18.437 1.00 86.19 119 LYS A N 1
ATOM 968 C CA . LYS A 1 119 ? 14.217 4.803 -18.342 1.00 86.19 119 LYS A CA 1
ATOM 969 C C . LYS A 1 119 ? 13.845 5.586 -17.079 1.00 86.19 119 LYS A C 1
ATOM 971 O O . LYS A 1 119 ? 14.497 6.580 -16.769 1.00 86.19 119 LYS A O 1
ATOM 976 N N . THR A 1 120 ? 12.822 5.156 -16.337 1.00 88.19 120 THR A N 1
ATOM 977 C CA . THR A 1 120 ? 12.375 5.834 -15.117 1.00 88.19 120 THR A CA 1
ATOM 978 C C . THR A 1 120 ? 13.499 5.852 -14.084 1.00 88.19 120 THR A C 1
ATOM 980 O O . THR A 1 120 ? 14.135 4.827 -13.811 1.00 88.19 120 THR A O 1
ATOM 983 N N . ASN A 1 121 ? 13.750 7.015 -13.486 1.00 91.62 121 ASN A N 1
ATOM 984 C CA . ASN A 1 121 ? 14.660 7.123 -12.353 1.00 91.62 121 ASN A CA 1
ATOM 985 C C . ASN A 1 121 ? 13.945 6.608 -11.096 1.00 91.62 121 ASN A C 1
ATOM 987 O O . ASN A 1 121 ? 13.089 7.298 -10.545 1.00 91.62 121 ASN A O 1
ATOM 991 N N . LEU A 1 122 ? 14.297 5.395 -10.657 1.00 90.75 122 LEU A N 1
ATOM 992 C CA . LEU A 1 122 ? 13.606 4.717 -9.554 1.00 90.75 122 LEU A CA 1
ATOM 993 C C . LEU A 1 122 ? 13.731 5.475 -8.225 1.00 90.75 122 LEU A C 1
ATOM 995 O O . LEU A 1 122 ? 12.787 5.474 -7.451 1.00 90.75 122 LEU A O 1
ATOM 999 N N . ARG A 1 123 ? 14.837 6.198 -7.986 1.00 91.06 123 ARG A N 1
ATOM 1000 C CA . ARG A 1 123 ? 14.990 7.024 -6.774 1.00 91.06 123 ARG A CA 1
ATOM 1001 C C . ARG A 1 123 ? 14.003 8.185 -6.752 1.00 91.06 123 ARG A C 1
ATOM 1003 O O . ARG A 1 123 ? 13.380 8.441 -5.731 1.00 91.06 123 ARG A O 1
ATOM 1010 N N . LYS A 1 124 ? 13.847 8.877 -7.887 1.00 90.62 124 LYS A N 1
ATOM 1011 C CA . LYS A 1 124 ? 12.856 9.958 -8.012 1.00 90.62 124 LYS A CA 1
ATOM 1012 C C . LYS A 1 124 ? 11.430 9.421 -7.887 1.00 90.62 124 LYS A C 1
ATOM 1014 O O . LYS A 1 124 ? 10.604 10.077 -7.271 1.00 90.62 124 LYS A O 1
ATOM 1019 N N . ALA A 1 125 ? 11.166 8.236 -8.441 1.00 90.69 125 ALA A N 1
ATOM 1020 C CA . ALA A 1 125 ? 9.865 7.584 -8.331 1.00 90.69 125 ALA A CA 1
ATOM 1021 C C . ALA A 1 125 ? 9.535 7.209 -6.875 1.00 90.69 125 ALA A C 1
ATOM 1023 O O . ALA A 1 125 ? 8.464 7.566 -6.404 1.00 90.69 125 ALA A O 1
ATOM 1024 N N . LEU A 1 126 ? 10.472 6.593 -6.141 1.00 91.19 126 LEU A N 1
ATOM 1025 C CA . LEU A 1 126 ? 10.306 6.299 -4.711 1.00 91.19 126 LEU A CA 1
ATOM 1026 C C . LEU A 1 126 ? 10.083 7.564 -3.879 1.00 91.19 126 LEU A C 1
ATOM 1028 O O . LEU A 1 126 ? 9.183 7.597 -3.050 1.00 91.19 126 LEU A O 1
ATOM 1032 N N . LYS A 1 127 ? 10.862 8.626 -4.121 1.00 90.44 127 LYS A N 1
ATOM 1033 C CA . LYS A 1 127 ? 10.677 9.898 -3.410 1.00 90.44 127 LYS A CA 1
ATOM 1034 C C . LYS A 1 127 ? 9.279 10.477 -3.650 1.00 90.44 127 LYS A C 1
ATOM 1036 O O . LYS A 1 127 ? 8.621 10.885 -2.703 1.00 90.44 127 LYS A O 1
ATOM 1041 N N . ALA A 1 128 ? 8.822 10.460 -4.902 1.00 88.75 128 ALA A N 1
ATOM 1042 C CA . ALA A 1 128 ? 7.491 10.931 -5.262 1.00 88.75 128 ALA A CA 1
ATOM 1043 C C . ALA A 1 128 ? 6.376 10.075 -4.638 1.00 88.75 128 ALA A C 1
ATOM 1045 O O . ALA A 1 128 ? 5.324 10.615 -4.317 1.00 88.75 128 ALA A O 1
ATOM 1046 N N . LEU A 1 129 ? 6.589 8.765 -4.455 1.00 90.75 129 LEU A N 1
ATOM 1047 C CA . LEU A 1 129 ? 5.651 7.917 -3.713 1.00 90.75 129 LEU A CA 1
ATOM 1048 C C . LEU A 1 129 ? 5.560 8.331 -2.248 1.00 90.75 129 LEU A C 1
ATOM 1050 O O . LEU A 1 129 ? 4.462 8.530 -1.736 1.00 90.75 129 LEU A O 1
ATOM 1054 N N . TRP A 1 130 ? 6.704 8.515 -1.592 1.00 90.50 130 TRP A N 1
ATOM 1055 C CA . TRP A 1 130 ? 6.729 8.919 -0.191 1.00 90.50 130 TRP A CA 1
ATOM 1056 C C . TRP A 1 130 ? 6.096 10.286 0.041 1.00 90.50 130 TRP A C 1
ATOM 1058 O O . TRP A 1 130 ? 5.291 10.420 0.950 1.00 90.50 130 TRP A O 1
ATOM 1068 N N . GLU A 1 131 ? 6.390 11.271 -0.808 1.00 88.69 131 GLU A N 1
ATOM 1069 C CA . GLU A 1 131 ? 5.798 12.614 -0.720 1.00 88.69 131 GLU A CA 1
ATOM 1070 C C . GLU A 1 131 ? 4.270 12.618 -0.883 1.00 88.69 131 GLU A C 1
ATOM 1072 O O . GLU A 1 131 ? 3.608 13.520 -0.374 1.00 88.69 131 GLU A O 1
ATOM 1077 N N . ARG A 1 132 ? 3.698 11.627 -1.584 1.00 84.88 132 ARG A N 1
ATOM 1078 C CA . ARG A 1 132 ? 2.239 11.482 -1.710 1.00 84.88 132 ARG A CA 1
ATOM 1079 C C . ARG A 1 132 ? 1.612 10.948 -0.429 1.00 84.88 132 ARG A C 1
ATOM 1081 O O . ARG A 1 132 ? 0.587 11.464 -0.004 1.00 84.88 132 ARG A O 1
ATOM 1088 N N . LEU A 1 133 ? 2.234 9.936 0.172 1.00 85.44 133 LEU A N 1
ATOM 1089 C CA . LEU A 1 133 ? 1.706 9.273 1.364 1.00 85.44 133 LEU A CA 1
ATOM 1090 C C . LEU A 1 133 ? 1.962 10.052 2.650 1.00 85.44 133 LEU A C 1
ATO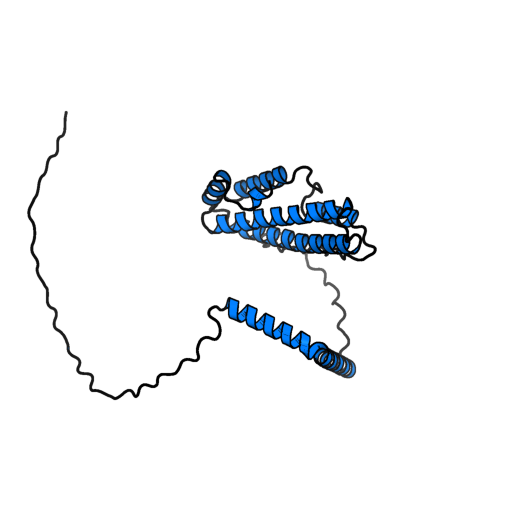M 1092 O O . LEU A 1 133 ? 1.096 10.141 3.516 1.00 85.44 133 LEU A O 1
ATOM 1096 N N . LEU A 1 134 ? 3.166 10.598 2.786 1.00 84.69 134 LEU A N 1
ATOM 1097 C CA . LEU A 1 134 ? 3.630 11.295 3.973 1.00 84.69 134 LEU A CA 1
ATOM 1098 C C . LEU A 1 134 ? 4.186 12.658 3.540 1.00 84.69 134 LEU A C 1
ATOM 1100 O O . LEU A 1 134 ? 5.232 12.711 2.889 1.00 84.69 134 LEU A O 1
ATOM 1104 N N . PRO A 1 135 ? 3.560 13.784 3.934 1.00 75.00 135 PRO A N 1
ATOM 1105 C CA . PRO A 1 135 ? 3.988 15.124 3.515 1.00 75.00 135 PRO A CA 1
ATOM 1106 C C . PRO A 1 135 ? 5.371 15.573 4.046 1.00 75.00 135 PRO A C 1
ATOM 1108 O O . PRO A 1 135 ? 5.749 16.727 3.871 1.00 75.00 135 PRO A O 1
ATOM 1111 N N . GLY A 1 136 ? 6.154 14.677 4.656 1.00 75.50 136 GLY A N 1
ATOM 1112 C CA . GLY A 1 136 ? 7.561 14.870 5.034 1.00 75.50 136 GLY A CA 1
ATOM 1113 C C . GLY A 1 136 ? 8.558 14.000 4.252 1.00 75.50 136 GLY A C 1
ATOM 1114 O O . GLY A 1 136 ? 9.759 14.098 4.491 1.00 75.50 136 GLY A O 1
ATOM 1115 N N . GLY A 1 137 ? 8.088 13.169 3.315 1.00 83.25 137 GLY A N 1
ATOM 1116 C CA . GLY A 1 137 ? 8.921 12.233 2.561 1.00 83.25 137 GLY A CA 1
ATOM 1117 C C . GLY A 1 137 ? 9.169 10.907 3.289 1.00 83.25 137 GLY A C 1
ATOM 1118 O O . GLY A 1 137 ? 8.352 10.459 4.090 1.00 83.25 137 GLY A O 1
ATOM 1119 N N . GLU A 1 138 ? 10.275 10.245 2.939 1.00 84.81 138 GLU A N 1
ATOM 1120 C CA . GLU A 1 138 ? 10.632 8.920 3.461 1.00 84.81 138 GLU A CA 1
ATOM 1121 C C . GLU A 1 138 ? 10.880 8.981 4.981 1.00 84.81 138 GLU A C 1
ATOM 1123 O O . GLU A 1 138 ? 11.689 9.801 5.428 1.00 84.81 138 GLU A O 1
ATOM 1128 N N . PRO A 1 139 ? 10.214 8.135 5.787 1.00 84.88 139 PRO A N 1
ATOM 1129 C CA . PRO A 1 139 ? 10.377 8.159 7.232 1.00 84.88 139 PRO A CA 1
ATOM 1130 C C . PRO A 1 139 ? 11.744 7.601 7.643 1.00 84.88 139 PRO A C 1
ATOM 1132 O O . PRO A 1 139 ? 12.141 6.515 7.226 1.00 84.88 139 PRO A O 1
ATOM 1135 N N . CYS A 1 140 ? 12.448 8.309 8.532 1.00 84.25 140 CYS A N 1
ATOM 1136 C CA . CYS A 1 140 ? 13.709 7.825 9.107 1.00 84.25 140 CYS A CA 1
ATOM 1137 C C . CYS A 1 140 ? 13.509 6.587 9.998 1.00 84.25 140 CYS A C 1
ATOM 1139 O O . CYS A 1 140 ? 14.393 5.737 10.081 1.00 84.25 140 CYS A O 1
ATOM 1141 N N . ASN A 1 141 ? 12.360 6.500 10.676 1.00 87.12 141 ASN A N 1
ATOM 1142 C CA . ASN A 1 141 ? 11.977 5.371 11.515 1.00 87.12 141 ASN A CA 1
ATOM 1143 C C . ASN A 1 141 ? 10.523 4.987 11.223 1.00 87.12 141 ASN A C 1
ATOM 1145 O O . ASN A 1 141 ? 9.585 5.719 11.558 1.00 87.12 141 ASN A O 1
ATOM 1149 N N . MET A 1 142 ? 10.348 3.828 10.589 1.00 87.50 142 MET A N 1
ATOM 1150 C CA . MET A 1 142 ? 9.028 3.349 10.202 1.00 87.50 142 MET A CA 1
ATOM 1151 C C . MET A 1 142 ? 8.169 2.989 11.414 1.00 87.50 142 MET A C 1
ATOM 1153 O O . MET A 1 142 ? 6.984 3.302 11.427 1.00 87.50 142 MET A O 1
ATOM 1157 N N . VAL A 1 143 ? 8.770 2.419 12.460 1.00 87.69 143 VAL A N 1
ATOM 1158 C CA . VAL A 1 143 ? 8.075 2.031 13.697 1.00 87.69 143 VAL A CA 1
ATOM 1159 C C . VAL A 1 143 ? 7.423 3.240 14.345 1.00 87.69 143 VAL A C 1
ATOM 1161 O O . VAL A 1 143 ? 6.213 3.268 14.538 1.00 87.69 143 VAL A O 1
ATOM 1164 N N . GLN A 1 144 ? 8.210 4.293 14.561 1.00 89.31 144 GLN A N 1
ATOM 1165 C CA . GLN A 1 144 ? 7.716 5.538 15.141 1.00 89.31 144 GLN A CA 1
ATOM 1166 C C . GLN A 1 144 ? 6.619 6.178 14.276 1.00 89.31 144 GLN A C 1
ATOM 1168 O O . GLN A 1 144 ? 5.684 6.784 14.796 1.00 89.31 144 GLN A O 1
ATOM 1173 N N . THR A 1 145 ? 6.714 6.037 12.951 1.00 89.19 145 THR A N 1
ATOM 1174 C CA . THR A 1 145 ? 5.698 6.546 12.018 1.00 89.19 145 THR A CA 1
ATOM 1175 C C . THR A 1 145 ? 4.386 5.774 12.147 1.00 89.19 145 THR A C 1
ATOM 1177 O O . THR A 1 145 ? 3.323 6.394 12.196 1.00 89.19 145 THR A O 1
ATOM 1180 N N . LEU A 1 146 ? 4.452 4.442 12.248 1.00 89.25 146 LEU A N 1
ATOM 1181 C CA . LEU A 1 146 ? 3.286 3.582 12.466 1.00 89.25 146 LEU A CA 1
ATOM 1182 C C . LEU A 1 146 ? 2.630 3.871 13.818 1.00 89.25 146 LEU A C 1
ATOM 1184 O O . LEU A 1 146 ? 1.423 4.083 13.861 1.00 89.25 146 LEU A O 1
ATOM 1188 N N . GLU A 1 147 ? 3.415 3.972 14.891 1.00 89.38 147 GLU A N 1
ATOM 1189 C CA . GLU A 1 147 ? 2.918 4.320 16.228 1.00 89.38 147 GLU A CA 1
ATOM 1190 C C . GLU A 1 147 ? 2.270 5.709 16.250 1.00 89.38 147 GLU A C 1
ATOM 1192 O O . GLU A 1 147 ? 1.148 5.865 16.723 1.00 89.38 147 GLU A O 1
ATOM 1197 N N . THR A 1 148 ? 2.918 6.718 15.659 1.00 90.31 148 THR A N 1
ATOM 1198 C CA . THR A 1 148 ? 2.353 8.076 15.567 1.00 90.31 148 THR A CA 1
ATOM 1199 C C . THR A 1 148 ? 1.041 8.071 14.785 1.00 90.31 148 THR A C 1
ATOM 1201 O O . THR A 1 148 ? 0.077 8.744 15.162 1.00 90.31 148 THR A O 1
ATOM 1204 N N . ARG A 1 149 ? 0.975 7.303 13.688 1.00 89.81 149 ARG A N 1
ATOM 1205 C CA . ARG A 1 149 ? -0.253 7.171 12.902 1.00 89.81 149 ARG A CA 1
ATOM 1206 C C . ARG A 1 149 ? -1.343 6.463 13.700 1.00 89.81 149 ARG A C 1
ATOM 1208 O O . ARG A 1 149 ? -2.478 6.928 13.656 1.00 89.81 149 ARG A O 1
ATOM 1215 N N . PHE A 1 150 ? -1.000 5.403 14.427 1.00 89.56 150 PHE A N 1
ATOM 1216 C CA . PHE A 1 150 ? -1.907 4.647 15.285 1.00 89.56 150 PHE A CA 1
ATOM 1217 C C . PHE A 1 150 ? -2.500 5.517 16.400 1.00 89.56 150 PHE A C 1
ATOM 1219 O O . PHE A 1 150 ? -3.720 5.582 16.530 1.00 89.56 150 PHE A O 1
ATOM 1226 N N . SER A 1 151 ? -1.673 6.271 17.129 1.00 88.50 151 SER A N 1
ATOM 1227 C CA . SER A 1 151 ? -2.143 7.206 18.162 1.00 88.50 151 SER A CA 1
ATOM 1228 C C . SER A 1 151 ? -3.115 8.234 17.586 1.00 88.50 151 SER A C 1
ATOM 1230 O O . SER A 1 151 ? -4.203 8.434 18.119 1.00 88.50 151 SER A O 1
ATOM 1232 N N . LYS A 1 152 ? -2.786 8.804 16.420 1.00 88.06 152 LYS A N 1
ATOM 1233 C CA . LYS A 1 152 ? -3.673 9.742 15.722 1.00 88.06 152 LYS A CA 1
ATOM 1234 C C . LYS A 1 152 ? -4.995 9.097 15.288 1.00 88.06 152 LYS A C 1
ATOM 1236 O O . LYS A 1 152 ? -6.016 9.776 15.256 1.00 88.06 152 LYS A O 1
ATOM 1241 N N . LEU A 1 153 ? -4.996 7.814 14.922 1.00 86.38 153 LEU A N 1
ATOM 1242 C CA . LEU A 1 153 ? -6.229 7.087 14.607 1.00 86.38 153 LEU A CA 1
ATOM 1243 C C . LEU A 1 153 ? -7.102 6.912 15.849 1.00 86.38 153 LEU A C 1
ATOM 1245 O O . LEU A 1 153 ? -8.306 7.130 15.763 1.00 86.38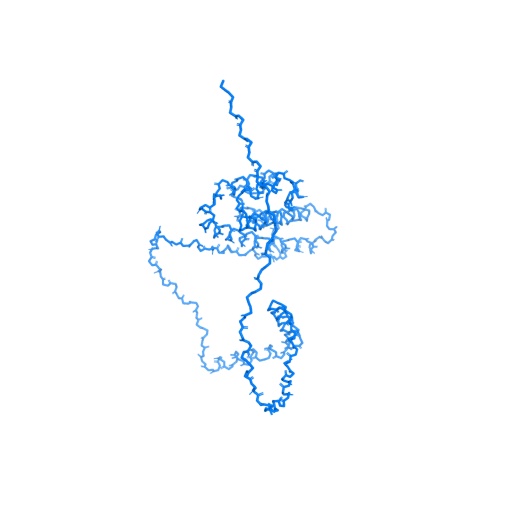 153 LEU A O 1
ATOM 1249 N N . LEU A 1 154 ? -6.507 6.574 16.992 1.00 85.19 154 LEU A N 1
ATOM 1250 C CA . LEU A 1 154 ? -7.235 6.435 18.253 1.00 85.19 154 LEU A CA 1
ATOM 1251 C C . LEU A 1 154 ? -7.837 7.762 18.722 1.00 85.19 154 LEU A C 1
ATOM 1253 O O . LEU A 1 154 ? -9.009 7.791 19.085 1.00 85.19 154 LEU A O 1
ATOM 1257 N N . GLU A 1 155 ? -7.084 8.861 18.631 1.00 84.50 155 GLU A N 1
ATOM 1258 C CA . GLU A 1 155 ? -7.583 10.214 18.927 1.00 84.50 155 GLU A CA 1
ATOM 1259 C C . GLU A 1 155 ? -8.783 10.596 18.052 1.00 84.50 155 GLU A C 1
ATOM 1261 O O . GLU A 1 155 ? -9.694 11.287 18.497 1.00 84.50 155 GLU A O 1
ATOM 1266 N N . GLN A 1 156 ? -8.791 10.141 16.798 1.00 79.25 156 GLN A N 1
ATOM 1267 C CA . GLN A 1 156 ? -9.865 10.410 15.843 1.00 79.25 156 GLN A CA 1
ATOM 1268 C C . GLN A 1 156 ? -11.060 9.462 15.995 1.00 79.25 156 GLN A C 1
ATOM 1270 O O . GLN A 1 156 ? -12.106 9.715 15.404 1.00 79.25 156 GLN A O 1
ATOM 1275 N N . CYS A 1 157 ? -10.933 8.353 16.722 1.00 71.81 157 CYS A N 1
ATOM 1276 C CA . CYS A 1 157 ? -11.949 7.304 16.750 1.00 71.81 157 CYS A CA 1
ATOM 1277 C C . CYS A 1 157 ? -12.553 7.156 18.148 1.00 71.81 157 CYS A C 1
ATOM 1279 O O . CYS A 1 157 ? -12.302 6.183 18.861 1.00 71.81 157 CYS A O 1
ATOM 1281 N N . THR A 1 158 ? -13.414 8.106 18.517 1.00 70.31 158 THR A N 1
ATOM 1282 C CA . THR A 1 158 ? -14.415 7.883 19.568 1.00 70.31 158 THR A CA 1
ATOM 1283 C C . THR A 1 158 ? -15.587 7.054 19.004 1.00 70.31 158 THR A C 1
ATOM 1285 O O . THR A 1 158 ? -15.825 7.093 17.793 1.00 70.31 158 THR A O 1
ATOM 1288 N N . PRO A 1 159 ? -16.321 6.272 19.823 1.00 65.06 159 PRO A N 1
ATOM 1289 C CA . PRO A 1 159 ? -17.401 5.403 19.338 1.00 65.06 159 PRO A CA 1
ATOM 1290 C C . PRO A 1 159 ? -18.476 6.142 18.527 1.00 65.06 159 PRO A C 1
ATOM 1292 O O . PRO A 1 159 ? -18.911 5.647 17.487 1.00 65.06 159 PRO A O 1
ATOM 1295 N N . ASP A 1 160 ? -18.841 7.352 18.953 1.00 64.69 160 ASP A N 1
ATOM 1296 C CA . ASP A 1 160 ? -19.875 8.165 18.304 1.00 64.69 160 ASP A CA 1
ATOM 1297 C C . ASP A 1 160 ? -19.386 8.802 16.989 1.00 64.69 160 ASP A C 1
ATOM 1299 O O . ASP A 1 160 ? -20.165 9.018 16.058 1.00 64.69 160 ASP A O 1
ATOM 1303 N N . GLU A 1 161 ? -18.078 9.048 16.860 1.00 74.38 161 GLU A N 1
ATOM 1304 C CA . GLU A 1 161 ? -17.465 9.654 15.671 1.00 74.38 161 GLU A CA 1
ATOM 1305 C C . GLU A 1 161 ? -16.907 8.620 14.685 1.00 74.38 161 GLU A C 1
ATOM 1307 O O . GLU A 1 161 ? -16.646 8.950 13.521 1.00 74.38 161 GLU A O 1
ATOM 1312 N N . TRP A 1 162 ? -16.766 7.356 15.103 1.00 78.88 162 TRP A N 1
ATOM 1313 C CA . TRP A 1 162 ? -16.261 6.274 14.256 1.00 78.88 162 TRP A CA 1
ATOM 1314 C C . TRP A 1 162 ? -17.059 6.160 12.958 1.00 78.88 162 TRP A C 1
ATOM 1316 O O . TRP A 1 162 ? -16.478 6.112 11.873 1.00 78.88 162 TRP A O 1
ATOM 1326 N N . ALA A 1 163 ? -18.390 6.214 13.040 1.00 75.50 163 ALA A N 1
ATOM 1327 C CA . ALA A 1 163 ? -19.261 6.137 11.870 1.00 75.50 163 ALA A CA 1
ATOM 1328 C C . ALA A 1 163 ? -18.947 7.225 10.822 1.00 75.50 163 ALA A C 1
ATOM 1330 O O . ALA A 1 163 ? -19.009 6.961 9.618 1.00 75.50 163 ALA A O 1
ATOM 1331 N N . ALA A 1 164 ? -18.556 8.425 11.265 1.00 77.88 164 ALA A N 1
ATOM 1332 C CA . ALA A 1 164 ? -18.175 9.534 10.394 1.00 77.88 164 ALA A CA 1
ATOM 1333 C C . ALA A 1 164 ? -16.728 9.417 9.879 1.00 77.88 164 ALA A C 1
ATOM 1335 O O . ALA A 1 164 ? -16.440 9.779 8.734 1.00 77.88 164 ALA A O 1
ATOM 1336 N N . ASN A 1 165 ? -15.812 8.890 10.695 1.00 80.12 165 ASN A N 1
ATOM 1337 C CA . ASN A 1 165 ? -14.397 8.750 10.340 1.00 80.12 165 ASN A CA 1
ATOM 1338 C C . ASN A 1 165 ? -14.088 7.477 9.538 1.00 80.12 165 ASN A C 1
ATOM 1340 O O . ASN A 1 165 ? -13.093 7.439 8.813 1.00 80.12 165 ASN A O 1
ATOM 1344 N N . ARG A 1 166 ? -14.991 6.492 9.537 1.00 83.44 166 ARG A N 1
ATOM 1345 C CA . ARG A 1 166 ? -14.891 5.259 8.745 1.00 83.44 166 ARG A CA 1
ATOM 1346 C C . ARG A 1 166 ? -14.677 5.521 7.257 1.00 83.44 166 ARG A C 1
ATOM 1348 O O . ARG A 1 166 ? -13.862 4.856 6.625 1.00 83.44 166 ARG A O 1
ATOM 1355 N N . ALA A 1 167 ? -15.390 6.495 6.687 1.00 84.56 167 ALA A N 1
ATOM 1356 C CA . ALA A 1 167 ? -15.223 6.862 5.281 1.00 84.56 167 ALA A CA 1
ATOM 1357 C C . ALA A 1 167 ? -13.806 7.387 4.997 1.00 84.56 167 ALA A C 1
ATOM 1359 O O . ALA A 1 167 ? -13.188 6.969 4.024 1.00 84.56 167 ALA A O 1
ATOM 1360 N N . LYS A 1 168 ? -13.260 8.217 5.899 1.00 84.88 168 LYS A N 1
ATOM 1361 C CA . LYS A 1 168 ? -11.902 8.766 5.781 1.00 84.88 168 LYS A CA 1
ATOM 1362 C C . LYS A 1 168 ? -10.842 7.671 5.834 1.00 84.88 168 LYS A C 1
ATOM 1364 O O . LYS A 1 168 ? -9.961 7.662 4.984 1.00 84.88 168 LYS A O 1
ATOM 1369 N N . ILE A 1 169 ? -10.954 6.734 6.782 1.00 86.62 169 ILE A N 1
ATOM 1370 C CA . ILE A 1 169 ? -10.015 5.606 6.869 1.00 86.62 169 ILE A CA 1
ATOM 1371 C C . ILE A 1 169 ? -10.122 4.722 5.627 1.00 86.62 169 ILE A C 1
ATOM 1373 O O . ILE A 1 169 ? -9.103 4.332 5.074 1.00 86.62 169 ILE A O 1
ATOM 1377 N N . ASN A 1 170 ? -11.332 4.430 5.144 1.00 88.62 170 ASN A N 1
ATOM 1378 C CA . ASN A 1 170 ? -11.496 3.632 3.927 1.00 88.62 170 ASN A CA 1
ATOM 1379 C C . ASN A 1 170 ? -10.878 4.303 2.694 1.00 88.6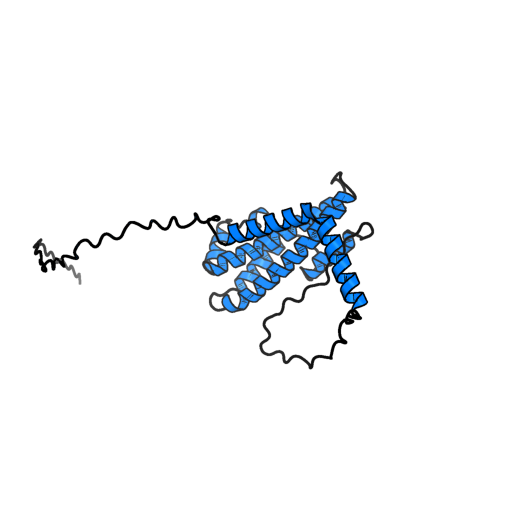2 170 ASN A C 1
ATOM 1381 O O . ASN A 1 170 ? -10.345 3.611 1.830 1.00 88.62 170 ASN A O 1
ATOM 1385 N N . ASP A 1 171 ? -10.958 5.627 2.585 1.00 87.06 171 ASP A N 1
ATOM 1386 C CA . ASP A 1 171 ? -10.324 6.347 1.482 1.00 87.06 171 ASP A CA 1
ATOM 1387 C C . ASP A 1 171 ? -8.802 6.397 1.629 1.00 87.06 171 ASP A C 1
ATOM 1389 O O . ASP A 1 171 ? -8.093 6.271 0.634 1.00 87.06 171 ASP A O 1
ATOM 1393 N N . GLU A 1 172 ? -8.290 6.491 2.854 1.00 88.06 172 GLU A N 1
ATOM 1394 C CA . GLU A 1 172 ? -6.857 6.368 3.117 1.00 88.06 172 GLU A CA 1
ATOM 1395 C C . GLU A 1 172 ? -6.329 4.962 2.809 1.00 88.06 172 GLU A C 1
ATOM 1397 O O . GLU A 1 172 ? -5.286 4.841 2.174 1.00 88.06 172 GLU A O 1
ATOM 1402 N N . ILE A 1 173 ? -7.066 3.908 3.179 1.00 89.62 173 ILE A N 1
ATOM 1403 C CA . ILE A 1 173 ? -6.735 2.519 2.826 1.00 89.62 173 ILE A CA 1
ATOM 1404 C C . ILE A 1 173 ? -6.607 2.391 1.310 1.00 89.62 173 ILE A C 1
ATOM 1406 O O . ILE A 1 173 ? -5.581 1.920 0.833 1.00 89.62 173 ILE A O 1
ATOM 1410 N N . LYS A 1 174 ? -7.597 2.871 0.543 1.00 90.06 174 LYS A N 1
ATOM 1411 C CA . LYS A 1 174 ? -7.524 2.844 -0.929 1.00 90.06 174 LYS A CA 1
ATOM 1412 C C . LYS A 1 174 ? -6.296 3.588 -1.445 1.00 90.06 174 LYS A C 1
ATOM 1414 O O . LYS A 1 174 ? -5.629 3.101 -2.351 1.00 90.06 174 LYS A O 1
ATOM 1419 N N . HIS A 1 175 ? -5.988 4.748 -0.870 1.00 87.56 175 HIS A N 1
ATOM 1420 C CA . HIS A 1 175 ? -4.838 5.541 -1.288 1.00 87.56 175 HIS A CA 1
ATOM 1421 C C . HIS A 1 175 ? -3.503 4.821 -1.026 1.00 87.56 175 HIS A C 1
ATOM 1423 O O . HIS A 1 175 ? -2.601 4.835 -1.872 1.00 87.56 175 HIS A O 1
ATOM 1429 N N . VAL A 1 176 ? -3.386 4.150 0.124 1.00 90.12 176 VAL A N 1
ATOM 1430 C CA . VAL A 1 176 ? -2.226 3.320 0.469 1.00 90.12 176 VAL A CA 1
ATOM 1431 C C . VAL A 1 176 ? -2.141 2.093 -0.436 1.00 90.12 176 VAL A C 1
ATOM 1433 O O . VAL A 1 176 ? -1.065 1.830 -0.958 1.00 90.12 176 VAL A O 1
ATOM 1436 N N . GLU A 1 177 ? -3.249 1.400 -0.706 1.00 89.94 177 GLU A N 1
ATOM 1437 C CA . GLU A 1 177 ? -3.294 0.243 -1.614 1.00 89.94 177 GLU A CA 1
ATOM 1438 C C . GLU A 1 177 ? -2.892 0.614 -3.053 1.00 89.94 177 GLU A C 1
ATOM 1440 O O . GLU A 1 177 ? -2.115 -0.096 -3.693 1.00 89.94 177 GLU A O 1
ATOM 1445 N N . GLU A 1 178 ? -3.379 1.745 -3.576 1.00 89.44 178 GLU A N 1
ATOM 1446 C CA . GLU A 1 178 ? -2.962 2.259 -4.887 1.00 89.44 178 GLU A CA 1
ATOM 1447 C C . GLU A 1 178 ? -1.453 2.536 -4.920 1.00 89.44 178 GLU A C 1
ATOM 1449 O O . GLU A 1 178 ? -0.763 2.182 -5.882 1.00 89.44 178 GLU A O 1
ATOM 1454 N N . THR A 1 179 ? -0.929 3.123 -3.843 1.00 89.56 179 THR A N 1
ATOM 1455 C CA . THR A 1 179 ? 0.497 3.427 -3.716 1.00 89.56 179 THR A CA 1
ATOM 1456 C C . THR A 1 179 ? 1.349 2.168 -3.559 1.00 89.56 179 THR A C 1
ATOM 1458 O O . THR A 1 179 ? 2.434 2.088 -4.140 1.00 89.56 179 THR A O 1
ATOM 1461 N N . ASP A 1 180 ? 0.864 1.165 -2.834 1.00 90.88 180 ASP A N 1
ATOM 1462 C CA . ASP A 1 180 ? 1.530 -0.122 -2.668 1.00 90.88 180 ASP A CA 1
ATOM 1463 C C . ASP A 1 180 ? 1.695 -0.826 -4.020 1.00 90.88 180 ASP A C 1
ATOM 1465 O O . ASP A 1 180 ? 2.802 -1.206 -4.404 1.00 90.88 180 ASP A O 1
ATOM 1469 N N . VAL A 1 181 ? 0.638 -0.848 -4.841 1.00 90.88 181 VAL A N 1
ATOM 1470 C CA . VAL A 1 181 ? 0.704 -1.386 -6.210 1.00 90.88 181 VAL A CA 1
ATOM 1471 C C . VAL A 1 181 ? 1.762 -0.662 -7.055 1.00 90.88 181 VAL A C 1
ATOM 1473 O O . VAL A 1 181 ? 2.499 -1.299 -7.821 1.00 90.88 181 VAL A O 1
ATOM 1476 N N . GLU A 1 182 ? 1.865 0.664 -6.942 1.00 90.94 182 GLU A N 1
ATOM 1477 C CA . GLU A 1 182 ? 2.920 1.436 -7.608 1.00 90.94 182 GLU A CA 1
ATOM 1478 C C . GLU A 1 182 ? 4.314 1.088 -7.074 1.00 90.94 182 GLU A C 1
ATOM 1480 O O . GLU A 1 182 ? 5.242 0.900 -7.870 1.00 90.94 182 GLU A O 1
ATOM 1485 N N . CYS A 1 183 ? 4.458 0.932 -5.758 1.00 92.88 183 CYS A N 1
ATOM 1486 C CA . CYS A 1 183 ? 5.704 0.532 -5.116 1.00 92.88 183 CYS A CA 1
ATOM 1487 C C . CYS A 1 183 ? 6.152 -0.858 -5.591 1.00 92.88 183 CYS A C 1
ATOM 1489 O O . CYS A 1 183 ? 7.290 -1.021 -6.038 1.00 92.88 183 CYS A O 1
ATOM 1491 N N . THR A 1 184 ? 5.241 -1.833 -5.649 1.00 93.81 184 THR A N 1
ATOM 1492 C CA . THR A 1 184 ? 5.512 -3.163 -6.210 1.00 93.81 184 THR A CA 1
ATOM 1493 C C . THR A 1 184 ? 5.979 -3.079 -7.665 1.00 93.81 184 THR A C 1
ATOM 1495 O O . THR A 1 184 ? 6.874 -3.817 -8.084 1.00 93.81 184 THR A O 1
ATOM 1498 N N . ASN A 1 185 ? 5.403 -2.186 -8.478 1.00 93.31 185 ASN A N 1
ATOM 1499 C CA . ASN A 1 185 ? 5.839 -2.001 -9.867 1.00 93.31 185 ASN A CA 1
ATOM 1500 C C . ASN A 1 185 ? 7.259 -1.419 -9.953 1.00 93.31 185 ASN A C 1
ATOM 1502 O O . ASN A 1 185 ? 8.048 -1.859 -10.795 1.00 93.31 185 ASN A O 1
ATOM 1506 N N . ILE A 1 186 ? 7.611 -0.486 -9.064 1.00 93.06 186 ILE A N 1
ATOM 1507 C CA . ILE A 1 186 ? 8.980 0.031 -8.930 1.00 93.06 186 ILE A CA 1
ATOM 1508 C C . ILE A 1 186 ? 9.937 -1.087 -8.506 1.00 93.06 186 ILE A C 1
ATOM 1510 O O . ILE A 1 186 ? 11.007 -1.219 -9.103 1.00 93.06 186 ILE A O 1
ATOM 1514 N N . THR A 1 187 ? 9.562 -1.919 -7.534 1.00 93.69 187 THR A N 1
ATOM 1515 C CA . THR A 1 187 ? 10.390 -3.037 -7.054 1.00 93.69 187 THR A CA 1
ATOM 1516 C C . THR A 1 187 ? 10.583 -4.106 -8.125 1.00 93.69 187 THR A C 1
ATOM 1518 O O . THR A 1 187 ? 11.708 -4.558 -8.344 1.00 93.69 187 THR A O 1
ATOM 1521 N N . LYS A 1 188 ? 9.532 -4.457 -8.877 1.00 93.94 188 LYS A N 1
ATOM 1522 C CA . LYS A 1 188 ? 9.624 -5.364 -10.036 1.00 93.94 188 LYS A CA 1
ATOM 1523 C C . LYS A 1 188 ? 10.569 -4.827 -11.104 1.00 93.94 188 LYS A C 1
ATOM 1525 O O . LYS A 1 188 ? 11.366 -5.580 -11.660 1.00 93.94 188 LYS A O 1
ATOM 1530 N N . GLU A 1 189 ? 10.503 -3.530 -11.386 1.00 92.62 189 GLU A N 1
ATOM 1531 C CA . GLU A 1 189 ? 11.417 -2.894 -12.331 1.00 92.62 189 GLU A CA 1
ATOM 1532 C C . GLU A 1 189 ? 12.854 -2.840 -11.787 1.00 92.62 189 GLU A C 1
ATOM 1534 O O . GLU A 1 189 ? 13.798 -3.076 -12.540 1.00 92.62 189 GLU A O 1
ATOM 1539 N N . ALA A 1 190 ? 13.041 -2.591 -10.488 1.00 92.88 190 ALA A N 1
ATOM 1540 C CA . ALA A 1 190 ? 14.350 -2.644 -9.839 1.00 92.88 190 ALA A CA 1
ATOM 1541 C C . ALA A 1 190 ? 14.970 -4.044 -9.951 1.00 92.88 190 ALA A C 1
ATOM 1543 O O . ALA A 1 190 ? 16.121 -4.164 -10.367 1.00 92.88 190 ALA A O 1
ATOM 1544 N N . TRP A 1 191 ? 14.185 -5.090 -9.679 1.00 93.44 191 TRP A N 1
ATOM 1545 C CA . TRP A 1 191 ? 14.587 -6.488 -9.855 1.00 93.44 191 TRP A CA 1
ATOM 1546 C C . TRP A 1 191 ? 14.938 -6.811 -11.308 1.00 93.44 191 TRP A C 1
ATOM 1548 O O . TRP A 1 191 ? 15.928 -7.478 -11.584 1.00 93.44 191 TRP A O 1
ATOM 1558 N N . ARG A 1 192 ? 14.158 -6.300 -12.269 1.00 93.44 192 ARG A N 1
ATOM 1559 C CA . ARG A 1 192 ? 14.439 -6.488 -13.700 1.00 93.44 192 ARG A CA 1
ATOM 1560 C C . ARG A 1 192 ? 15.785 -5.880 -14.109 1.00 93.44 192 ARG A C 1
ATOM 1562 O O . ARG A 1 192 ? 16.440 -6.419 -14.998 1.00 93.44 192 ARG A O 1
ATOM 1569 N N . ARG A 1 193 ? 16.176 -4.750 -13.507 1.00 90.25 193 ARG A N 1
ATOM 1570 C CA . ARG A 1 193 ? 17.459 -4.071 -13.770 1.00 90.25 193 ARG A CA 1
ATOM 1571 C C . ARG A 1 193 ? 18.629 -4.713 -13.033 1.00 90.25 193 ARG A C 1
ATOM 1573 O O . ARG A 1 193 ? 19.728 -4.735 -13.575 1.00 90.25 193 ARG A O 1
ATOM 1580 N N . ASP A 1 194 ? 18.394 -5.213 -11.825 1.00 90.44 194 ASP A N 1
ATOM 1581 C CA . ASP A 1 194 ? 19.385 -5.913 -11.011 1.00 90.44 194 ASP A CA 1
ATOM 1582 C C . ASP A 1 194 ? 18.797 -7.202 -10.405 1.00 90.44 194 ASP A C 1
ATOM 1584 O O . ASP A 1 194 ? 18.368 -7.210 -9.246 1.00 90.44 194 ASP A O 1
ATOM 1588 N N . PRO A 1 195 ? 18.818 -8.318 -11.159 1.00 92.19 195 PRO A N 1
ATOM 1589 C CA . PRO A 1 195 ? 18.319 -9.605 -10.676 1.00 92.19 195 PRO A CA 1
ATOM 1590 C C . PRO A 1 195 ? 19.155 -10.207 -9.541 1.00 92.19 195 PRO A C 1
ATOM 1592 O O . PRO A 1 195 ? 18.746 -11.190 -8.932 1.00 92.19 195 PRO A O 1
ATOM 1595 N N . SER A 1 196 ? 20.345 -9.661 -9.259 1.00 91.00 196 SER A N 1
ATOM 1596 C CA . SER A 1 196 ? 21.180 -10.145 -8.156 1.00 91.00 196 SER A CA 1
ATOM 1597 C C . SER A 1 196 ? 20.627 -9.737 -6.787 1.00 91.00 196 SER A C 1
ATOM 1599 O O . SER A 1 196 ? 21.004 -10.327 -5.774 1.00 91.00 196 SER A O 1
ATOM 1601 N N . GLY A 1 197 ? 19.775 -8.703 -6.743 1.00 89.50 197 GLY A N 1
ATOM 1602 C CA . GLY A 1 197 ? 19.217 -8.135 -5.516 1.00 89.50 197 GLY A CA 1
ATOM 1603 C C . GLY A 1 197 ? 20.250 -7.482 -4.590 1.00 89.50 197 GLY A C 1
ATOM 1604 O O . GLY A 1 197 ? 19.944 -7.155 -3.441 1.00 89.50 197 GLY A O 1
ATOM 1605 N N . ARG A 1 198 ? 21.495 -7.302 -5.049 1.00 91.31 198 ARG A N 1
ATOM 1606 C CA . ARG A 1 198 ? 22.590 -6.791 -4.211 1.00 91.31 198 ARG A CA 1
ATOM 1607 C C . ARG A 1 198 ? 22.693 -5.271 -4.238 1.00 91.31 198 ARG A C 1
ATOM 1609 O O . ARG A 1 198 ? 23.260 -4.703 -3.301 1.00 91.31 198 ARG A O 1
ATOM 1616 N N . SER A 1 199 ? 22.150 -4.600 -5.257 1.00 92.56 199 SER A N 1
ATOM 1617 C CA . SER A 1 199 ? 22.228 -3.142 -5.354 1.00 92.56 199 SER A CA 1
ATOM 1618 C C . SER A 1 199 ? 21.531 -2.440 -4.188 1.00 92.56 199 SER A C 1
ATOM 1620 O O . SER A 1 199 ? 20.454 -2.823 -3.728 1.00 92.56 199 SER A O 1
ATOM 1622 N N . LYS A 1 200 ? 22.136 -1.331 -3.744 1.00 93.44 200 LYS A N 1
ATOM 1623 C CA . LYS A 1 200 ? 21.548 -0.448 -2.725 1.00 93.44 200 LYS A CA 1
ATOM 1624 C C . LYS A 1 200 ? 20.150 0.027 -3.129 1.00 93.44 200 LYS A C 1
ATOM 1626 O O . LYS A 1 200 ? 19.270 0.104 -2.286 1.00 93.44 200 LYS A O 1
ATOM 1631 N N . LEU A 1 201 ? 19.949 0.307 -4.418 1.00 91.62 201 LEU A N 1
ATOM 1632 C CA . LEU A 1 201 ? 18.667 0.767 -4.944 1.00 91.62 201 LEU A CA 1
ATOM 1633 C C . LEU A 1 201 ? 17.580 -0.306 -4.833 1.00 91.62 201 LEU A C 1
ATOM 1635 O O . LEU A 1 201 ? 16.484 0.010 -4.390 1.00 91.62 201 LEU A O 1
ATOM 1639 N N . PHE A 1 202 ? 17.879 -1.560 -5.184 1.00 93.19 202 PHE A N 1
ATOM 1640 C CA . PHE A 1 202 ? 16.918 -2.649 -5.014 1.00 93.19 202 PHE A CA 1
ATOM 1641 C C . PHE A 1 202 ? 16.535 -2.837 -3.541 1.00 93.19 202 PHE A C 1
ATOM 1643 O O . PHE A 1 202 ? 15.351 -2.927 -3.227 1.00 93.19 202 PHE A O 1
ATOM 1650 N N . LYS A 1 203 ? 17.520 -2.812 -2.631 1.00 93.12 203 LYS A N 1
ATOM 1651 C CA . LYS A 1 203 ? 17.267 -2.883 -1.183 1.00 93.12 203 LYS A CA 1
ATOM 1652 C C . LYS A 1 203 ? 16.361 -1.747 -0.700 1.00 93.12 203 LYS A C 1
ATOM 165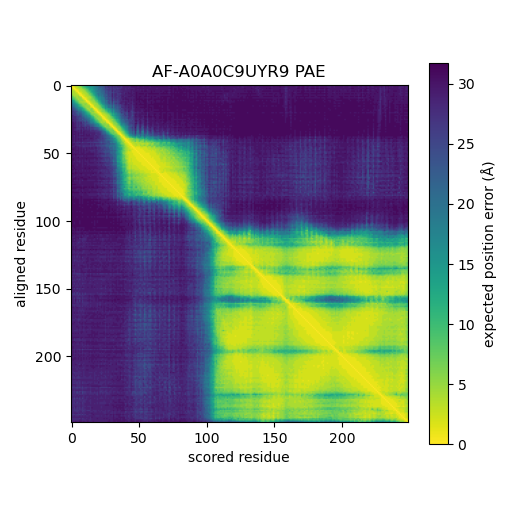4 O O . LYS A 1 203 ? 15.437 -2.018 0.053 1.00 93.12 203 LYS A O 1
ATOM 1659 N N . GLN A 1 204 ? 16.579 -0.519 -1.176 1.00 92.19 204 GLN A N 1
ATOM 1660 C CA . GLN A 1 204 ? 15.713 0.628 -0.870 1.00 92.19 204 GLN A CA 1
ATOM 1661 C C . GLN A 1 204 ? 14.285 0.433 -1.395 1.00 92.19 204 GLN A C 1
ATOM 1663 O O . GLN A 1 204 ? 13.336 0.653 -0.653 1.00 92.19 204 GLN A O 1
ATOM 1668 N N . CYS A 1 205 ? 14.110 -0.035 -2.638 1.00 92.81 205 CYS A N 1
ATOM 1669 C CA . CYS A 1 205 ? 12.777 -0.345 -3.167 1.00 92.81 205 CYS A CA 1
ATOM 1670 C C . CYS A 1 205 ? 12.072 -1.416 -2.325 1.00 92.81 205 CYS A C 1
ATOM 1672 O O . CYS A 1 205 ? 10.890 -1.285 -2.026 1.00 92.81 205 CYS A O 1
ATOM 1674 N N . LYS A 1 206 ? 12.804 -2.458 -1.910 1.00 93.19 206 LYS A N 1
ATOM 1675 C CA . LYS A 1 206 ? 12.241 -3.539 -1.099 1.00 93.19 206 LYS A CA 1
ATOM 1676 C C . LYS A 1 206 ? 11.882 -3.080 0.316 1.00 93.19 206 LYS A C 1
ATOM 1678 O O . LYS A 1 206 ? 10.853 -3.485 0.839 1.00 93.19 206 LYS A O 1
ATOM 1683 N N . GLN A 1 207 ? 12.703 -2.222 0.920 1.00 91.81 207 GLN A N 1
ATOM 1684 C CA . GLN A 1 207 ? 12.389 -1.582 2.199 1.00 91.81 207 GLN A CA 1
ATOM 1685 C C . GLN A 1 207 ? 11.132 -0.717 2.094 1.00 91.81 207 GLN A C 1
ATOM 1687 O O . GLN A 1 207 ? 10.268 -0.814 2.959 1.00 91.81 207 GLN A O 1
ATOM 1692 N N . ALA A 1 208 ? 11.004 0.070 1.022 1.00 91.88 208 ALA A N 1
ATOM 1693 C CA . ALA A 1 208 ? 9.811 0.869 0.779 1.00 91.88 208 ALA A CA 1
ATOM 1694 C C . ALA A 1 208 ? 8.563 -0.008 0.604 1.00 91.88 208 ALA A C 1
ATOM 1696 O O . ALA A 1 208 ? 7.555 0.264 1.237 1.00 91.88 208 ALA A O 1
ATOM 1697 N N . GLU A 1 209 ? 8.642 -1.092 -0.176 1.00 92.81 209 GLU A N 1
ATOM 1698 C CA . GLU A 1 209 ? 7.540 -2.054 -0.341 1.00 92.81 209 GLU A CA 1
ATOM 1699 C C . GLU A 1 209 ? 7.097 -2.650 1.004 1.00 92.81 209 GLU A C 1
ATOM 1701 O O . GLU A 1 209 ? 5.924 -2.568 1.347 1.00 92.81 209 GLU A O 1
ATOM 1706 N N . ASN A 1 210 ? 8.034 -3.139 1.821 1.00 91.06 210 ASN A N 1
ATOM 1707 C CA . ASN A 1 210 ? 7.706 -3.666 3.149 1.00 91.06 210 ASN A CA 1
ATOM 1708 C C . ASN A 1 210 ? 7.072 -2.598 4.066 1.00 91.06 210 ASN A C 1
ATOM 1710 O O . ASN A 1 210 ? 6.219 -2.910 4.893 1.00 91.06 210 ASN A O 1
ATOM 1714 N N . ALA A 1 211 ? 7.496 -1.337 3.944 1.00 90.56 211 ALA A N 1
ATOM 1715 C CA . ALA A 1 211 ? 6.939 -0.234 4.719 1.00 90.56 211 ALA A CA 1
ATOM 1716 C C . ALA A 1 211 ? 5.508 0.130 4.278 1.00 90.56 211 ALA A C 1
ATOM 1718 O O . ALA A 1 211 ? 4.672 0.432 5.131 1.00 90.56 211 ALA A O 1
ATOM 1719 N N . MET A 1 212 ? 5.207 0.055 2.975 1.00 90.88 212 MET A N 1
ATOM 1720 C CA . MET A 1 212 ? 3.843 0.230 2.458 1.00 90.88 212 MET A CA 1
ATOM 1721 C C . MET A 1 212 ? 2.923 -0.901 2.920 1.00 90.88 212 MET A C 1
ATOM 1723 O O . MET A 1 212 ? 1.820 -0.624 3.391 1.00 90.88 212 MET A O 1
ATOM 1727 N N . GLU A 1 213 ? 3.396 -2.151 2.881 1.00 90.06 213 GLU A N 1
ATOM 1728 C CA . GLU A 1 213 ? 2.663 -3.301 3.428 1.00 90.06 213 GLU A CA 1
ATOM 1729 C C . GLU A 1 213 ? 2.349 -3.105 4.920 1.00 90.06 213 GLU A C 1
ATOM 1731 O O . GLU A 1 213 ? 1.222 -3.352 5.351 1.00 90.06 213 GLU A O 1
ATOM 1736 N N . ALA A 1 214 ? 3.305 -2.600 5.708 1.00 89.50 214 ALA A N 1
ATOM 1737 C CA . ALA A 1 214 ? 3.098 -2.334 7.132 1.00 89.50 214 ALA A CA 1
ATOM 1738 C C . ALA A 1 214 ? 2.061 -1.220 7.387 1.00 89.50 214 ALA A C 1
ATOM 1740 O O . ALA A 1 214 ? 1.209 -1.371 8.264 1.00 89.50 214 ALA A O 1
ATOM 1741 N N . LEU A 1 215 ? 2.082 -0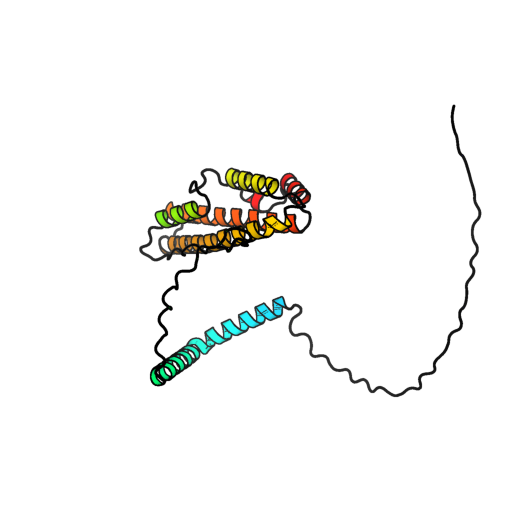.129 6.606 1.00 90.62 215 LEU A N 1
ATOM 1742 C CA . LEU A 1 215 ? 1.059 0.929 6.672 1.00 90.62 215 LEU A CA 1
ATOM 1743 C C . LEU A 1 215 ? -0.325 0.412 6.290 1.00 90.62 215 LEU A C 1
ATOM 1745 O O . LEU A 1 215 ? -1.309 0.711 6.969 1.00 90.62 215 LEU A O 1
ATOM 1749 N N . SER A 1 216 ? -0.399 -0.371 5.213 1.00 90.50 216 SER A N 1
ATOM 1750 C CA . SER A 1 216 ? -1.646 -0.989 4.772 1.00 90.50 216 SER A CA 1
ATOM 1751 C C . SER A 1 216 ? -2.190 -1.930 5.845 1.00 90.50 216 SER A C 1
ATOM 1753 O O . SER A 1 216 ? -3.385 -1.899 6.138 1.00 90.50 216 SER A O 1
ATOM 1755 N N . GLY A 1 217 ? -1.316 -2.731 6.463 1.00 89.50 217 GLY A N 1
ATOM 1756 C CA . GLY A 1 217 ? -1.656 -3.621 7.570 1.00 89.50 217 GLY A CA 1
ATOM 1757 C C . GLY A 1 217 ? -2.208 -2.862 8.774 1.00 89.50 217 GLY A C 1
ATOM 1758 O O . GLY A 1 217 ? -3.276 -3.216 9.267 1.00 89.50 217 GLY A O 1
ATOM 1759 N N . LEU A 1 218 ? -1.543 -1.778 9.191 1.00 91.12 218 LEU A N 1
ATOM 1760 C CA . LEU A 1 218 ? -2.012 -0.899 10.266 1.00 91.12 218 LEU A CA 1
ATOM 1761 C C . LEU A 1 218 ? -3.437 -0.400 9.997 1.00 91.12 218 LEU A C 1
ATOM 1763 O O . LEU A 1 218 ? -4.326 -0.608 10.820 1.00 91.12 218 LEU A O 1
ATOM 1767 N N . LEU A 1 219 ? -3.669 0.235 8.844 1.00 90.56 219 LEU A N 1
ATOM 1768 C CA . LEU A 1 219 ? -4.968 0.836 8.530 1.00 90.56 219 LEU A CA 1
ATOM 1769 C C . LEU A 1 219 ? -6.076 -0.212 8.395 1.00 90.56 219 LEU A C 1
ATOM 1771 O O . LEU A 1 219 ? -7.188 -0.001 8.887 1.00 90.56 219 LEU A O 1
ATOM 1775 N N . PHE A 1 220 ? -5.774 -1.345 7.757 1.00 90.06 220 PHE A N 1
ATOM 1776 C CA . PHE A 1 220 ? -6.715 -2.449 7.614 1.00 90.06 220 PHE A CA 1
ATOM 1777 C C . PHE A 1 220 ? -7.116 -3.021 8.977 1.00 90.06 220 PHE A C 1
ATOM 1779 O O . PHE A 1 220 ? -8.308 -3.113 9.272 1.00 90.06 220 PHE A O 1
ATOM 1786 N N . GLU A 1 221 ? -6.141 -3.358 9.825 1.00 88.38 221 GLU A N 1
ATOM 1787 C CA . GLU A 1 221 ? -6.408 -3.917 11.151 1.00 88.38 221 GLU A CA 1
ATOM 1788 C C . GLU A 1 221 ? -7.143 -2.926 12.044 1.00 88.38 221 GLU A C 1
ATOM 1790 O O . GLU A 1 221 ? -8.144 -3.293 12.658 1.00 88.38 221 GLU A O 1
ATOM 1795 N N . SER A 1 222 ? -6.710 -1.660 12.074 1.00 87.12 222 SER A N 1
ATOM 1796 C CA . SER A 1 222 ? -7.414 -0.616 12.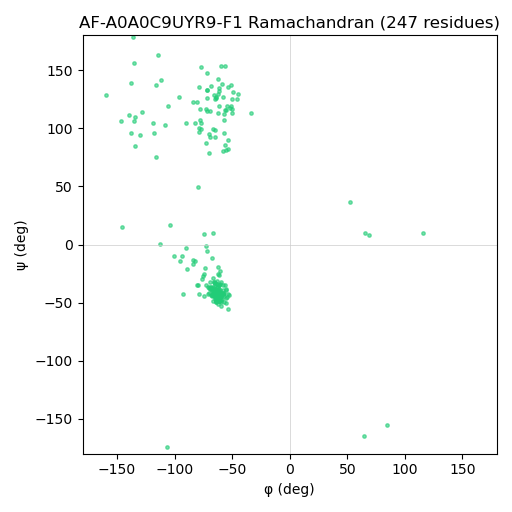819 1.00 87.12 222 SER A CA 1
ATOM 1797 C C . SER A 1 222 ? -8.877 -0.531 12.392 1.00 87.12 222 SER A C 1
ATOM 1799 O O . SER A 1 222 ? -9.758 -0.545 13.245 1.00 87.12 222 SER A O 1
ATOM 1801 N N . ARG A 1 223 ? -9.167 -0.529 11.087 1.00 88.75 223 ARG A N 1
ATOM 1802 C CA . ARG A 1 223 ? -10.545 -0.480 10.584 1.00 88.75 223 ARG A CA 1
ATOM 1803 C C . ARG A 1 223 ? -11.364 -1.718 10.970 1.00 88.75 223 ARG A C 1
ATOM 1805 O O . ARG A 1 223 ? -12.519 -1.564 11.357 1.00 88.75 223 ARG A O 1
ATOM 1812 N N . VAL A 1 224 ? -10.793 -2.921 10.879 1.00 88.00 224 VAL A N 1
ATOM 1813 C CA . VAL A 1 224 ? -11.481 -4.170 11.262 1.00 88.00 224 VAL A CA 1
ATOM 1814 C C . VAL A 1 224 ? -11.853 -4.159 12.742 1.00 88.00 224 VAL A C 1
ATOM 1816 O O . VAL A 1 224 ? -12.997 -4.438 13.090 1.00 88.00 224 VAL A O 1
ATOM 1819 N N . TRP A 1 225 ? -10.911 -3.802 13.613 1.00 85.38 225 TRP A N 1
ATOM 1820 C CA . TRP A 1 225 ? -11.140 -3.849 15.057 1.00 85.38 225 TRP A CA 1
ATOM 1821 C C . TRP A 1 225 ? -11.995 -2.689 15.569 1.00 85.38 225 TRP A C 1
ATOM 1823 O O . TRP A 1 225 ? -12.760 -2.879 16.515 1.00 85.38 225 TRP A O 1
ATOM 1833 N N . LEU A 1 226 ? -11.943 -1.526 14.911 1.00 83.31 226 LEU A N 1
ATOM 1834 C CA . LEU A 1 226 ? -12.876 -0.428 15.171 1.00 83.31 226 LEU A CA 1
ATOM 1835 C C . LEU A 1 226 ? -14.316 -0.801 14.785 1.00 83.31 226 LEU A C 1
ATOM 1837 O O . LEU A 1 226 ? -15.234 -0.469 15.529 1.00 83.31 226 LEU A O 1
ATOM 1841 N N . ASP A 1 227 ? -14.516 -1.524 13.674 1.00 83.56 227 ASP A N 1
ATOM 1842 C CA . ASP A 1 227 ? -15.837 -2.034 13.265 1.00 83.56 227 ASP A CA 1
ATOM 1843 C C . ASP A 1 227 ? -16.389 -3.099 14.246 1.00 83.56 227 ASP A C 1
ATOM 1845 O O . ASP A 1 227 ? -17.603 -3.231 14.377 1.00 83.56 227 ASP A O 1
ATOM 1849 N N . ASP A 1 228 ? -15.519 -3.848 14.928 1.00 83.44 228 ASP A N 1
ATOM 1850 C CA . ASP A 1 228 ? -15.890 -4.985 15.784 1.00 83.44 228 ASP A CA 1
ATOM 1851 C C . ASP A 1 228 ? -16.109 -4.610 17.263 1.00 83.44 228 ASP A C 1
ATOM 1853 O O . ASP A 1 228 ? -17.066 -5.060 17.889 1.00 83.44 228 ASP A O 1
ATOM 1857 N N . GLY A 1 229 ? -15.247 -3.769 17.843 1.00 75.25 229 GLY A N 1
ATOM 1858 C CA . GLY A 1 229 ? -15.321 -3.418 19.269 1.00 75.25 229 GLY A CA 1
ATOM 1859 C C . GLY A 1 229 ? -14.919 -1.985 19.600 1.00 75.25 229 GLY A C 1
ATOM 1860 O O . GLY A 1 229 ? -14.665 -1.676 20.767 1.00 75.25 229 GLY A O 1
ATOM 1861 N N . GLY A 1 230 ? -14.839 -1.115 18.592 1.00 81.88 230 GLY A N 1
ATOM 1862 C CA . GLY A 1 230 ? -14.430 0.274 18.761 1.00 81.88 230 GLY A CA 1
ATOM 1863 C C . GLY A 1 230 ? -12.980 0.429 19.230 1.00 81.88 230 GLY A C 1
ATOM 1864 O O . GLY A 1 230 ? -12.158 -0.489 19.165 1.00 81.88 230 GLY A O 1
ATOM 1865 N N . SER A 1 231 ? -12.649 1.630 19.698 1.00 82.62 231 SER A N 1
ATOM 1866 C CA . SER A 1 231 ? -11.280 2.001 20.076 1.00 82.62 231 SER A CA 1
ATOM 1867 C C . SER A 1 231 ? -10.751 1.234 21.287 1.00 82.62 231 SER A C 1
ATOM 1869 O O . SER A 1 231 ? -9.567 0.908 21.313 1.00 82.62 231 SER A O 1
ATOM 1871 N N . ASN A 1 232 ? -11.612 0.858 22.237 1.00 83.25 232 ASN A N 1
ATOM 1872 C CA . ASN A 1 232 ? -11.216 0.076 23.414 1.00 83.25 232 ASN A CA 1
ATOM 1873 C C . ASN A 1 232 ? -10.664 -1.303 23.035 1.00 83.25 232 ASN A C 1
ATOM 1875 O O . ASN A 1 232 ? -9.626 -1.715 23.548 1.00 83.25 232 ASN A O 1
ATOM 1879 N N . LYS A 1 233 ? -11.319 -2.000 22.097 1.00 83.19 233 LYS A N 1
ATOM 1880 C CA . LYS A 1 233 ? -10.838 -3.300 21.614 1.00 83.19 233 LYS A CA 1
ATOM 1881 C C . LYS A 1 233 ? -9.525 -3.165 20.849 1.00 83.19 233 LYS A C 1
ATOM 1883 O O . LYS A 1 233 ? -8.621 -3.978 21.017 1.00 83.19 233 LYS A O 1
ATOM 1888 N N . LEU A 1 234 ? -9.411 -2.129 20.019 1.00 84.06 234 LEU A N 1
ATOM 1889 C CA . LEU A 1 234 ? -8.181 -1.856 19.281 1.00 84.06 234 LEU A CA 1
ATOM 1890 C C . LEU A 1 234 ? -6.998 -1.561 20.226 1.00 84.06 234 LEU A C 1
ATOM 1892 O O . LEU A 1 234 ? -5.899 -2.060 19.988 1.00 84.06 234 LEU A O 1
ATOM 1896 N N . LEU A 1 235 ? -7.233 -0.810 21.306 1.00 86.50 235 LEU A N 1
ATOM 1897 C CA . LEU A 1 235 ? -6.252 -0.546 22.366 1.00 86.50 235 LEU A CA 1
ATOM 1898 C C . LEU A 1 235 ? -5.824 -1.826 23.094 1.00 86.50 235 LEU A C 1
ATOM 1900 O O . LEU A 1 235 ? -4.631 -2.090 23.205 1.00 86.50 235 LEU A O 1
ATOM 1904 N N . GLU A 1 236 ? -6.775 -2.668 23.505 1.00 87.50 236 GLU A N 1
ATOM 1905 C CA . GLU A 1 236 ? -6.473 -3.947 24.166 1.00 87.50 236 GLU A CA 1
ATOM 1906 C C . GLU A 1 236 ? -5.572 -4.843 23.296 1.00 87.50 236 GLU A C 1
ATOM 1908 O O . GLU A 1 236 ? -4.624 -5.473 23.777 1.00 87.50 236 GLU A O 1
ATOM 1913 N N . LEU A 1 237 ? -5.845 -4.896 21.988 1.00 86.75 237 LEU A N 1
ATOM 1914 C CA . LEU A 1 237 ? -5.043 -5.671 21.040 1.00 86.75 237 LEU A CA 1
ATOM 1915 C C . LEU A 1 237 ? -3.641 -5.092 20.847 1.00 86.75 237 LEU A C 1
ATOM 1917 O O . LEU A 1 237 ? -2.687 -5.863 20.698 1.00 86.75 237 LEU A O 1
ATOM 1921 N N . TYR A 1 238 ? -3.517 -3.765 20.856 1.00 87.00 238 TYR A N 1
ATOM 1922 C CA . TYR A 1 238 ? -2.234 -3.078 20.777 1.00 87.00 238 TYR A CA 1
ATOM 1923 C C . TYR A 1 238 ? -1.362 -3.372 22.004 1.00 87.00 238 TYR A C 1
ATOM 1925 O O . TYR A 1 238 ? -0.221 -3.816 21.842 1.00 87.00 238 TYR A O 1
ATOM 1933 N N . ASP A 1 239 ? -1.916 -3.226 23.211 1.00 87.50 239 ASP A N 1
ATOM 1934 C CA . ASP A 1 239 ? -1.213 -3.495 24.473 1.00 87.50 239 ASP A CA 1
ATOM 1935 C C . ASP A 1 239 ? -0.820 -4.973 24.595 1.00 87.50 239 ASP A C 1
ATOM 1937 O O . ASP A 1 239 ? 0.274 -5.316 25.048 1.00 87.50 239 ASP A O 1
ATOM 1941 N N . GLY A 1 240 ? -1.682 -5.867 24.101 1.00 86.50 240 GLY A N 1
ATOM 1942 C CA . GLY A 1 240 ? -1.416 -7.301 24.027 1.00 86.50 240 GLY A CA 1
ATOM 1943 C C . GLY A 1 240 ? -0.405 -7.723 22.954 1.00 86.50 240 GLY A C 1
ATOM 1944 O O . GLY A 1 240 ? -0.143 -8.921 22.834 1.00 86.50 240 GLY A O 1
ATOM 1945 N N . ARG A 1 241 ? 0.135 -6.789 22.156 1.00 84.56 241 ARG A N 1
ATOM 1946 C CA . ARG A 1 241 ? 1.005 -7.055 20.992 1.00 84.56 241 ARG A CA 1
ATOM 1947 C C . ARG A 1 241 ? 0.411 -8.049 19.987 1.00 84.56 241 ARG A C 1
ATOM 1949 O O . ARG A 1 241 ? 1.110 -8.904 19.436 1.00 84.56 241 ARG A O 1
ATOM 1956 N N . LYS A 1 242 ? -0.908 -7.987 19.792 1.00 86.12 242 LYS A N 1
ATOM 1957 C CA . LYS A 1 242 ? -1.659 -8.927 18.944 1.00 86.12 242 LYS A CA 1
ATOM 1958 C C . LYS A 1 242 ? -1.840 -8.427 17.509 1.00 86.12 242 LYS A C 1
ATOM 1960 O O . LYS A 1 242 ? -2.287 -9.209 16.673 1.00 86.12 242 LYS A O 1
ATOM 1965 N N . LEU A 1 243 ? -1.501 -7.170 17.219 1.00 82.62 243 LEU A N 1
ATOM 1966 C CA . LEU A 1 243 ? -1.650 -6.581 15.888 1.00 82.62 243 LEU A CA 1
ATOM 1967 C C . LEU A 1 243 ? -0.500 -7.035 14.976 1.00 82.62 243 LEU A C 1
ATOM 1969 O O . LEU A 1 243 ? 0.663 -7.061 15.386 1.00 82.62 243 LEU A O 1
ATOM 1973 N N . VAL A 1 244 ? -0.799 -7.423 13.734 1.00 82.62 244 VAL A N 1
ATOM 1974 C CA . VAL A 1 244 ? 0.215 -7.974 12.817 1.00 82.62 244 VAL A CA 1
ATOM 1975 C C . VAL A 1 244 ? 1.201 -6.895 12.399 1.00 82.62 244 VAL A C 1
ATOM 1977 O O . VAL A 1 244 ? 2.386 -7.194 12.243 1.00 82.62 244 VAL A O 1
ATOM 1980 N N . TRP A 1 245 ? 0.764 -5.637 12.288 1.00 81.62 245 TRP A N 1
ATOM 1981 C CA . TRP A 1 245 ? 1.665 -4.538 11.933 1.00 81.62 245 TRP A CA 1
ATOM 1982 C C . TRP A 1 245 ? 2.782 -4.322 12.977 1.00 81.62 245 TRP A C 1
ATOM 1984 O O . TRP A 1 245 ? 3.877 -3.905 12.608 1.00 81.62 245 TRP A O 1
ATOM 1994 N N . GLN A 1 246 ? 2.575 -4.716 14.244 1.00 82.56 246 GLN A N 1
ATOM 1995 C CA . GLN A 1 246 ? 3.597 -4.675 15.309 1.00 82.56 246 GLN A CA 1
ATOM 1996 C C . GLN A 1 246 ? 4.698 -5.740 15.143 1.00 82.56 246 GLN A C 1
ATOM 1998 O O . GLN A 1 246 ? 5.663 -5.775 15.901 1.00 82.56 246 GLN A O 1
ATOM 2003 N N . ARG A 1 247 ? 4.576 -6.649 14.167 1.00 78.62 247 ARG A N 1
ATOM 2004 C CA . ARG A 1 247 ? 5.647 -7.603 13.820 1.00 78.62 247 ARG A CA 1
ATOM 2005 C C . ARG A 1 247 ? 6.673 -7.013 12.858 1.00 78.62 247 ARG A C 1
ATOM 2007 O O . ARG A 1 247 ? 7.721 -7.617 12.648 1.00 78.62 247 ARG A O 1
ATOM 2014 N N . TYR A 1 248 ? 6.347 -5.875 12.248 1.00 66.69 248 TYR A N 1
ATOM 2015 C CA . TYR A 1 248 ? 7.239 -5.134 11.358 1.00 66.69 248 TYR A CA 1
ATOM 2016 C C . TYR A 1 248 ? 8.083 -4.097 12.117 1.00 66.69 248 TYR A C 1
ATOM 2018 O O . TYR A 1 248 ? 8.925 -3.442 11.498 1.00 66.69 248 TYR A O 1
ATOM 2026 N N . SER A 1 249 ? 7.853 -3.958 13.429 1.00 55.91 249 SER A N 1
AT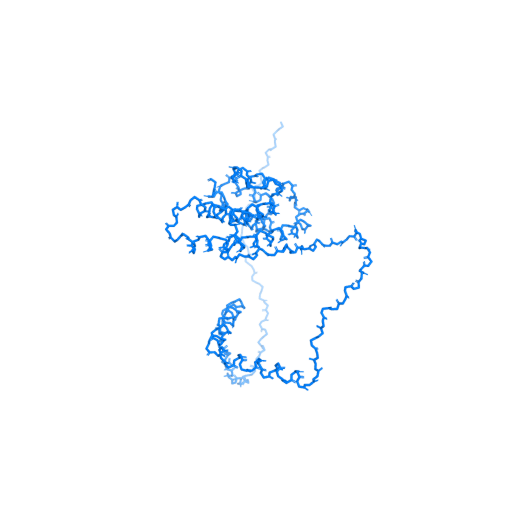OM 2027 C CA . SER A 1 249 ? 8.578 -3.091 14.361 1.00 55.91 249 SER A CA 1
ATOM 2028 C C . SER A 1 249 ? 9.628 -3.804 15.194 1.00 55.91 249 SER A C 1
ATOM 2030 O O . SER A 1 249 ? 9.369 -4.962 15.591 1.00 55.91 249 SER A O 1
#

Secondary structure (DSSP, 8-state):
------------------------------------------S-SSHHHHHHHHHHHHHHHHHHTHHHHHHHHHHHHHHHHHTT-PPPPPP----PPPP--SS------PPPP----TTS-HHHHHHHHHHHHSTT-S-S-HHHHHHHHHHHHHHH--HHHHHHHHHHHHHHHHHHHHHHHHHHHHHHHHHHH-TT--SHHHHHHHHHHHHHHHHHHHHHHHHHHHHHHHHHHHHHHHHTT--GGGG--

Foldseek 3Di:
DDDDDDDDDDDDDDDDDDDDDDDPPPPPDPPPPPPPVVPPPDPDPDPVRVVVVVVVVVVVCCVVCVVVVVVVVVVVVVVCVVVVPDPDDPPDPPDDPDDDPDDDLPDQDDDDADDDDLPDPLVVLQQVLQCQLPVVTDDPDLVVVLVVVLVVLLVQWDLVRPVVCLSVLVSSLVNLVSSLVSLVVSLVSVCVVPVVCPDPSNVVSVVSNVSSVLNNQSSVVQSVQCVPPRSVSVVVCVVVVNRPSSVVD